Protein AF-A0A0D0CRD1-F1 (afdb_monomer_lite)

Secondary structure (DSSP, 8-state):
----------PPP-PPPPTTSTTSTTSTTSPPP---HHHHHHHHHHHHHHHHH-------S--------HHHHHHHHHHHHHHHHTT-HHHHHHHHTHHHHHHHHSHHHHTT-S----GGGS-HHHHHHHHHHHHHHHHHHHHHHHHHHHHHHTTTTTTTTHHHHHTTHHHHHHHHHHHHHHHHHHHHHHHHHHHHHHHHHHHHHHHHHHHHHHHHHHHHHHHHHHHHHHHHHHHHHTT--

Sequence (241 aa):
MSVSGVLSGLPSPHSPAFPHIQAMEKTARDPPPVIDPITSLELRLRLLESLVVGLDPDEKGKQELKNETLTKSAENIKRIVNQYVEGNDTLRRFINHYELYERFLTPAFALGLLEEPAYETMSSADLVTYLRDMEPEIRSADSGMQEIEALLRKGAAEAGKLPIYVDLEPRLKALLELQQENKARADALEARVANIMENHATYIDALSELFVAWDDAIMDAENRVAKMERMKEERKRLGLE

Organism: NCBI:txid944289

InterPro domains:
  IPR009991 Dynactin subunit 3 [PF07426] (38-215)
  IPR009991 Dynactin subunit 3 [PTHR28360] (38-224)

Foldseek 3Di:
DDDDDDDDDDDDDDDDDDPPPVVPVPPPPDDPPPDDVVNVVVVVVVVVVCVLQPDDPDDPDDDDPPPCPVVVVVVVVVVVLVVVCVVPVVSVVCVVCVVVCVVVPDVCNVVVVDDDPPPVPDDPVRVVVVCVVCVVVVVVVVVVVVVVVVCVVCVVVPVRCVVVVVVCVVVVVVVVVVVVVVVVVVVVVVVVVVVVVVVVVVVVVVVVVVVVVVVVVVVVVVVVVVVVVVVVVVCVVVVVD

Radius of gyration: 51.53 Å; chains: 1; bounding box: 91×76×155 Å

Structure (mmCIF, N/CA/C/O backbone):
data_AF-A0A0D0CRD1-F1
#
_entry.id   AF-A0A0D0CRD1-F1
#
loop_
_atom_site.group_PDB
_atom_site.id
_atom_site.type_symbol
_atom_site.label_atom_id
_atom_site.label_alt_id
_atom_site.label_comp_id
_atom_site.label_asym_id
_atom_site.label_entity_id
_atom_site.label_seq_id
_atom_site.pdbx_PDB_ins_code
_atom_site.Cartn_x
_atom_site.Cartn_y
_atom_site.Cartn_z
_atom_site.occupancy
_atom_site.B_iso_or_equiv
_atom_site.auth_seq_id
_atom_site.auth_comp_id
_atom_site.auth_asym_id
_atom_site.auth_atom_id
_atom_site.pdbx_PDB_model_num
ATOM 1 N N . MET A 1 1 ? -0.517 -46.261 -19.868 1.00 41.38 1 MET A N 1
ATOM 2 C CA . MET A 1 1 ? -1.556 -45.252 -20.147 1.00 41.38 1 MET A CA 1
ATOM 3 C C . MET A 1 1 ? -0.888 -43.894 -20.109 1.00 41.38 1 MET A C 1
ATOM 5 O O . MET A 1 1 ? -0.362 -43.518 -19.072 1.00 41.38 1 MET A O 1
ATOM 9 N N . SER A 1 2 ? -0.799 -43.259 -21.274 1.00 39.75 2 SER A N 1
ATOM 10 C CA . SER A 1 2 ? -0.245 -41.924 -21.483 1.00 39.75 2 SER A CA 1
ATOM 11 C C . SER A 1 2 ? -1.087 -40.866 -20.785 1.00 39.75 2 SER A C 1
ATOM 13 O O . SER A 1 2 ? -2.308 -40.908 -20.910 1.00 39.75 2 SER A O 1
ATOM 15 N N . VAL A 1 3 ? -0.448 -39.874 -20.167 1.00 37.25 3 VAL A N 1
ATOM 16 C CA . VAL A 1 3 ? -1.072 -38.561 -19.979 1.00 37.25 3 VAL A CA 1
ATOM 17 C C . VAL A 1 3 ? -0.003 -37.501 -20.228 1.00 37.25 3 VAL A C 1
ATOM 19 O O . VAL A 1 3 ? 0.897 -37.292 -19.419 1.00 37.25 3 VAL A O 1
ATOM 22 N N . SER A 1 4 ? -0.067 -36.929 -21.428 1.00 38.41 4 SER A N 1
ATOM 23 C CA . SER A 1 4 ? 0.746 -35.808 -21.889 1.00 38.41 4 SER A CA 1
ATOM 24 C C . SER A 1 4 ? 0.329 -34.504 -21.211 1.00 38.41 4 SER A C 1
ATOM 26 O O . SER A 1 4 ? -0.789 -34.369 -20.719 1.00 38.41 4 SER A O 1
ATOM 28 N N . GLY A 1 5 ? 1.272 -33.564 -21.225 1.00 37.34 5 GLY A N 1
ATOM 29 C CA . GLY A 1 5 ? 1.235 -32.257 -20.588 1.00 37.34 5 GLY A CA 1
ATOM 30 C C . GLY A 1 5 ? 0.003 -31.396 -20.859 1.00 37.34 5 GLY A C 1
ATOM 31 O O . GLY A 1 5 ? -0.555 -31.369 -21.953 1.00 37.34 5 GLY A O 1
ATOM 32 N N . VAL A 1 6 ? -0.343 -30.618 -19.836 1.00 39.88 6 VAL A N 1
ATOM 33 C CA . VAL A 1 6 ? -1.244 -29.468 -19.906 1.00 39.88 6 VAL A CA 1
ATOM 34 C C . VAL A 1 6 ? -0.568 -28.337 -19.135 1.00 39.88 6 VAL A C 1
ATOM 36 O O . VAL A 1 6 ? -0.565 -28.343 -17.910 1.00 39.88 6 VAL A O 1
ATOM 39 N N . LEU A 1 7 ? 0.049 -27.396 -19.849 1.00 40.06 7 LEU A N 1
ATOM 40 C CA . LEU A 1 7 ? 0.492 -26.108 -19.307 1.00 40.06 7 LEU A CA 1
ATOM 41 C C . LEU A 1 7 ? 0.672 -25.133 -20.475 1.00 40.06 7 LEU A C 1
ATOM 43 O O . LEU A 1 7 ? 1.744 -25.002 -21.054 1.00 40.06 7 LEU A O 1
ATOM 47 N N . SER A 1 8 ? -0.414 -24.465 -20.848 1.00 34.34 8 SER A N 1
ATOM 48 C CA . SER A 1 8 ? -0.371 -23.286 -21.713 1.00 34.34 8 SER A CA 1
ATOM 49 C C . SER A 1 8 ? -1.596 -22.432 -21.415 1.00 34.34 8 SER A C 1
ATOM 51 O O . SER A 1 8 ? -2.708 -22.771 -21.815 1.00 34.34 8 SER A O 1
ATOM 53 N N . GLY A 1 9 ? -1.404 -21.353 -20.663 1.00 36.38 9 GLY A N 1
ATOM 54 C CA . GLY A 1 9 ? -2.501 -20.480 -20.270 1.00 36.38 9 GLY A CA 1
ATOM 55 C C . GLY A 1 9 ? -2.025 -19.219 -19.571 1.00 36.38 9 GLY A C 1
ATOM 56 O O . GLY A 1 9 ? -2.284 -19.061 -18.387 1.00 36.38 9 GLY A O 1
ATOM 57 N N . LEU A 1 10 ? -1.358 -18.324 -20.305 1.00 36.88 10 LEU A N 1
ATOM 58 C CA . LEU A 1 10 ? -1.362 -16.892 -20.001 1.00 36.88 10 LEU A CA 1
ATOM 59 C C . LEU A 1 10 ? -1.497 -16.095 -21.318 1.00 36.88 10 LEU A C 1
ATOM 61 O O . LEU A 1 10 ? -0.840 -16.447 -22.299 1.00 36.88 10 LEU A O 1
ATOM 65 N N . PRO A 1 11 ? -2.374 -15.074 -21.365 1.00 38.88 11 PRO A N 1
ATOM 66 C CA . PRO A 1 11 ? -2.750 -14.364 -22.584 1.00 38.88 11 PRO A CA 1
ATOM 67 C C . PRO A 1 11 ? -1.759 -13.244 -22.934 1.00 38.88 11 PRO A C 1
ATOM 69 O O . PRO A 1 11 ? -1.368 -12.452 -22.078 1.00 38.88 11 PRO A O 1
ATOM 72 N N . SER A 1 12 ? -1.384 -13.157 -24.210 1.00 45.53 12 SER A N 1
ATOM 73 C CA . SER A 1 12 ? -0.605 -12.045 -24.767 1.00 45.53 12 SER A CA 1
ATOM 74 C C . SER A 1 12 ? -1.507 -10.855 -25.143 1.00 45.53 12 SER A C 1
ATOM 76 O O . SER A 1 12 ? -2.667 -11.059 -25.508 1.00 45.53 12 SER A O 1
ATOM 78 N N . PRO A 1 13 ? -0.997 -9.611 -25.068 1.00 40.81 13 PRO A N 1
ATOM 79 C CA . PRO A 1 13 ? -1.778 -8.397 -25.288 1.00 40.81 13 PRO A CA 1
ATOM 80 C C . PRO A 1 13 ? -2.152 -8.214 -26.765 1.00 40.81 13 PRO A C 1
ATOM 82 O O . PRO A 1 13 ? -1.306 -8.266 -27.656 1.00 40.81 13 PRO A O 1
ATOM 85 N N . HIS A 1 14 ? 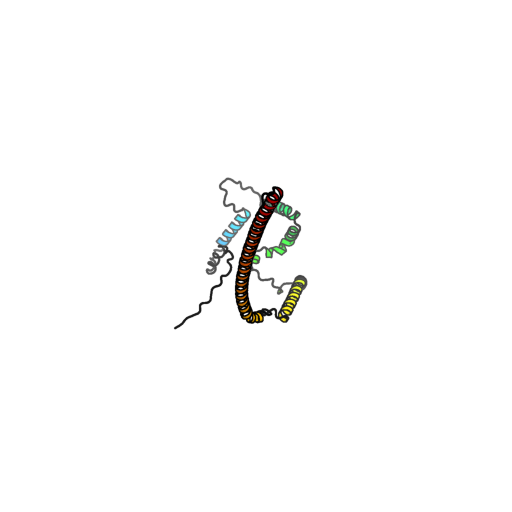-3.439 -7.973 -27.013 1.00 37.94 14 HIS A N 1
ATOM 86 C CA . HIS A 1 14 ? -3.971 -7.599 -28.318 1.00 37.94 14 HIS A CA 1
ATOM 87 C C . HIS A 1 14 ? -3.478 -6.206 -28.737 1.00 37.94 14 HIS A C 1
ATOM 89 O O . HIS A 1 14 ? -3.947 -5.197 -28.215 1.00 37.94 14 HIS A O 1
ATOM 95 N N . SER A 1 15 ? -2.600 -6.161 -29.740 1.00 39.06 15 SER A N 1
ATOM 96 C CA . SER A 1 15 ? -2.476 -5.014 -30.646 1.00 39.06 15 SER A CA 1
ATOM 97 C C . SER A 1 15 ? -3.414 -5.216 -31.846 1.00 39.06 15 SER A C 1
ATOM 99 O O . SER A 1 15 ? -3.538 -6.345 -32.332 1.00 39.06 15 SER A O 1
ATOM 101 N N . PRO A 1 16 ? -4.103 -4.166 -32.327 1.00 40.09 16 PRO A N 1
ATOM 102 C CA . PRO A 1 16 ? -5.102 -4.284 -33.383 1.00 40.09 16 PRO A CA 1
ATOM 103 C C . PRO A 1 16 ? -4.437 -4.628 -34.722 1.00 40.09 16 PRO A C 1
ATOM 105 O O . PRO A 1 16 ? -3.611 -3.879 -35.240 1.00 40.09 16 PRO A O 1
ATOM 108 N N . ALA A 1 17 ? -4.806 -5.778 -35.284 1.00 35.22 17 ALA A N 1
ATOM 109 C CA . ALA A 1 17 ? -4.381 -6.197 -36.610 1.00 35.22 17 ALA A CA 1
ATOM 110 C C . ALA A 1 17 ? -5.039 -5.308 -37.677 1.00 35.22 17 ALA A C 1
ATOM 112 O O . ALA A 1 17 ? -6.261 -5.291 -37.826 1.00 35.22 17 ALA A O 1
ATOM 113 N N . PHE A 1 18 ? -4.218 -4.585 -38.437 1.00 37.88 18 PHE A N 1
ATOM 114 C CA . PHE A 1 18 ? -4.636 -3.928 -39.669 1.00 37.88 18 PHE A CA 1
ATOM 115 C C . PHE A 1 18 ? -4.999 -5.004 -40.714 1.00 37.88 18 PHE A C 1
ATOM 117 O O . PHE A 1 18 ? -4.152 -5.837 -41.043 1.00 37.88 18 PHE A O 1
ATOM 124 N N . PRO A 1 19 ? -6.220 -5.013 -41.279 1.00 43.97 19 PRO A N 1
ATOM 125 C CA . PRO A 1 19 ? -6.711 -6.104 -42.129 1.00 43.97 19 PRO A CA 1
ATOM 126 C C . PRO A 1 19 ? -6.124 -6.133 -43.556 1.00 43.97 19 PRO A C 1
ATOM 128 O O . PRO A 1 19 ? -6.654 -6.829 -44.416 1.00 43.97 19 PRO A O 1
ATOM 131 N N . HIS A 1 20 ? -5.044 -5.396 -43.845 1.00 42.06 20 HIS A N 1
ATOM 132 C CA . HIS A 1 20 ? -4.573 -5.193 -45.222 1.00 42.06 20 HIS A CA 1
ATOM 133 C C . HIS A 1 20 ? -3.322 -5.995 -45.627 1.00 42.06 20 HIS A C 1
ATOM 135 O O . HIS A 1 20 ? -3.025 -6.086 -46.812 1.00 42.06 20 HIS A O 1
ATOM 141 N N . ILE A 1 21 ? -2.613 -6.637 -44.689 1.00 41.09 21 ILE A N 1
ATOM 142 C CA . ILE A 1 21 ? -1.334 -7.317 -44.999 1.00 41.09 21 ILE A CA 1
ATOM 143 C C . ILE A 1 21 ? -1.520 -8.803 -45.377 1.00 41.09 21 ILE A C 1
ATOM 145 O O . ILE A 1 21 ? -0.732 -9.350 -46.144 1.00 41.09 21 ILE A O 1
ATOM 149 N N . GLN A 1 22 ? -2.615 -9.454 -44.969 1.00 39.28 22 GLN A N 1
ATOM 150 C CA . GLN A 1 22 ? -2.865 -10.874 -45.292 1.00 39.28 22 GLN A CA 1
ATOM 151 C C . GLN A 1 22 ? -3.252 -11.146 -46.761 1.00 39.28 22 GLN A C 1
ATOM 153 O O . GLN A 1 22 ? -3.323 -12.305 -47.170 1.00 39.28 22 GLN A O 1
ATOM 158 N N . ALA A 1 23 ? -3.482 -10.111 -47.576 1.00 39.91 23 ALA A N 1
ATOM 159 C CA . ALA A 1 23 ? -3.820 -10.271 -48.993 1.00 39.91 23 ALA A CA 1
ATOM 160 C C . ALA A 1 23 ? -2.593 -10.368 -49.923 1.00 39.91 23 ALA A C 1
ATOM 162 O O . ALA A 1 23 ? -2.748 -10.795 -51.064 1.00 39.91 23 ALA A O 1
ATOM 163 N N . MET A 1 24 ? -1.383 -10.023 -49.460 1.00 39.06 24 MET A N 1
ATOM 164 C CA . MET A 1 24 ? -0.179 -10.011 -50.313 1.00 39.06 24 MET A CA 1
ATOM 165 C C . MET A 1 24 ? 0.698 -11.267 -50.190 1.00 39.06 24 MET A C 1
ATOM 167 O O . MET A 1 24 ? 1.569 -11.493 -51.022 1.00 39.06 24 MET A O 1
ATOM 171 N N . GLU A 1 25 ? 0.442 -12.142 -49.215 1.00 37.50 25 GLU A N 1
ATOM 172 C CA . GLU A 1 25 ? 1.248 -13.359 -49.004 1.00 37.50 25 GLU A CA 1
ATOM 173 C C . GLU A 1 25 ? 0.829 -14.536 -49.912 1.00 37.50 25 GLU A C 1
ATOM 175 O O . GLU A 1 25 ? 1.521 -15.547 -50.015 1.00 37.50 25 GLU A O 1
ATOM 180 N N . LYS A 1 26 ? -0.291 -14.404 -50.638 1.00 40.34 26 LYS A N 1
ATOM 181 C CA . LYS A 1 26 ? -0.832 -15.457 -51.518 1.00 40.34 26 LYS A CA 1
ATOM 182 C C . LYS A 1 26 ? -0.394 -15.386 -52.985 1.00 40.34 26 LYS A C 1
ATOM 184 O O . LYS A 1 26 ? -0.793 -16.255 -53.751 1.00 40.34 26 LYS A O 1
ATOM 189 N N . THR A 1 27 ? 0.433 -14.420 -53.384 1.00 41.81 27 THR A N 1
ATOM 190 C CA . THR A 1 27 ? 0.867 -14.254 -54.789 1.00 41.81 27 THR A CA 1
ATOM 191 C C . THR A 1 27 ? 2.340 -14.592 -55.043 1.00 41.81 27 THR A C 1
ATOM 193 O O . THR A 1 27 ? 2.827 -14.394 -56.148 1.00 41.81 27 THR A O 1
ATOM 196 N N . ALA A 1 28 ? 3.068 -15.133 -54.063 1.00 48.97 28 ALA A N 1
ATOM 197 C CA . ALA A 1 28 ? 4.515 -15.364 -54.167 1.00 48.97 28 ALA A CA 1
ATOM 198 C C . ALA A 1 28 ? 4.930 -16.746 -54.734 1.00 48.97 28 ALA A C 1
ATOM 200 O O . ALA A 1 28 ? 6.054 -17.183 -54.495 1.00 48.97 28 ALA A O 1
ATOM 201 N N . ARG A 1 29 ? 4.049 -17.477 -55.441 1.00 50.03 29 ARG A N 1
ATOM 202 C CA . ARG A 1 29 ? 4.363 -18.833 -55.956 1.00 50.03 29 ARG A CA 1
ATOM 203 C C . ARG A 1 29 ? 4.111 -19.094 -57.438 1.00 50.03 29 ARG A C 1
ATOM 205 O O . ARG A 1 29 ? 4.448 -20.187 -57.885 1.00 50.03 29 ARG A O 1
ATOM 212 N N . ASP A 1 30 ? 3.634 -18.117 -58.197 1.00 48.84 30 ASP A N 1
ATOM 213 C CA . ASP A 1 30 ? 3.532 -18.261 -59.649 1.00 48.84 30 ASP A CA 1
ATOM 214 C C . ASP A 1 30 ? 4.631 -17.433 -60.330 1.00 48.84 30 ASP A C 1
ATOM 216 O O . ASP A 1 30 ? 4.900 -16.307 -59.894 1.00 48.84 30 ASP A O 1
ATOM 220 N N . PRO A 1 31 ? 5.312 -17.965 -61.367 1.00 58.03 31 PRO A N 1
ATOM 221 C CA . PRO A 1 31 ? 6.263 -17.171 -62.134 1.00 58.03 31 PRO A CA 1
ATOM 222 C C . PRO A 1 31 ? 5.533 -15.956 -62.725 1.00 58.03 31 PRO A C 1
ATOM 224 O O . PRO A 1 31 ? 4.373 -16.091 -63.132 1.00 58.03 31 PRO A O 1
ATOM 227 N N . PRO A 1 32 ? 6.172 -14.771 -62.773 1.00 62.88 32 PRO A N 1
ATOM 228 C CA . PRO A 1 32 ? 5.511 -13.572 -63.267 1.00 62.88 32 PRO A CA 1
ATOM 229 C C . PRO A 1 32 ? 4.986 -13.834 -64.686 1.00 62.88 32 PRO A C 1
ATOM 231 O O . PRO A 1 32 ? 5.708 -14.434 -65.490 1.00 62.88 32 PRO A O 1
ATOM 234 N N . PRO A 1 33 ? 3.742 -13.431 -65.004 1.00 67.44 33 PRO A N 1
ATOM 235 C CA . PRO A 1 33 ? 3.184 -13.649 -66.329 1.00 67.44 33 PRO A CA 1
ATOM 236 C C . PRO A 1 33 ? 4.127 -13.039 -67.367 1.00 67.44 33 PRO A C 1
ATOM 238 O O . PRO A 1 33 ? 4.552 -11.890 -67.231 1.00 67.44 33 PRO A O 1
ATOM 241 N N . VAL A 1 34 ? 4.494 -13.825 -68.381 1.00 66.31 34 VAL A N 1
ATOM 242 C CA . VAL A 1 34 ? 5.340 -13.366 -69.486 1.00 66.31 34 VAL A CA 1
ATOM 243 C C . VAL A 1 34 ? 4.495 -12.409 -70.320 1.00 66.31 34 VAL A C 1
ATOM 245 O O . VAL A 1 34 ? 3.723 -12.821 -71.178 1.00 66.31 34 VAL A O 1
ATOM 248 N N . ILE A 1 35 ? 4.569 -11.126 -69.983 1.00 64.94 35 ILE A N 1
ATOM 249 C CA . ILE A 1 35 ? 3.911 -10.055 -70.726 1.00 64.94 35 ILE A CA 1
ATOM 250 C C . ILE A 1 35 ? 4.694 -9.879 -72.027 1.00 64.94 35 ILE A C 1
ATOM 252 O O . ILE A 1 35 ? 5.906 -9.654 -71.991 1.00 64.94 35 ILE A O 1
ATOM 256 N N . ASP A 1 36 ? 4.011 -9.963 -73.169 1.00 76.12 36 ASP A N 1
ATOM 257 C CA . ASP A 1 36 ? 4.636 -9.719 -74.467 1.00 76.12 36 ASP A CA 1
ATOM 258 C C . ASP A 1 36 ? 5.303 -8.335 -74.460 1.00 76.12 36 ASP A C 1
ATOM 260 O O . ASP A 1 36 ? 4.673 -7.353 -74.046 1.00 76.12 36 ASP A O 1
ATOM 264 N N . PRO A 1 37 ? 6.558 -8.202 -74.925 1.00 77.44 37 PRO A N 1
ATOM 265 C CA . PRO A 1 37 ? 7.334 -6.972 -74.772 1.00 77.44 37 PRO A CA 1
ATOM 266 C C . PRO A 1 37 ? 6.624 -5.754 -75.377 1.00 77.44 37 PRO A C 1
ATOM 268 O O . PRO A 1 37 ? 6.696 -4.661 -74.819 1.00 77.44 37 PRO A O 1
ATOM 271 N N . ILE A 1 38 ? 5.860 -5.961 -76.453 1.00 77.12 38 ILE A N 1
ATOM 272 C CA . ILE A 1 38 ? 5.048 -4.936 -77.119 1.00 77.12 38 ILE A CA 1
ATOM 273 C C . ILE A 1 38 ? 3.926 -4.446 -76.194 1.00 77.12 38 ILE A C 1
ATOM 275 O O . ILE A 1 38 ? 3.778 -3.246 -75.992 1.00 77.12 38 ILE A O 1
ATOM 279 N N . THR A 1 39 ? 3.204 -5.362 -75.545 1.00 79.94 39 THR A N 1
ATOM 280 C CA . THR A 1 39 ? 2.137 -5.015 -74.591 1.00 79.94 39 THR A CA 1
ATOM 281 C C . THR A 1 39 ? 2.687 -4.352 -73.326 1.00 79.94 39 THR A C 1
ATOM 283 O O . THR A 1 39 ? 2.080 -3.424 -72.796 1.00 79.94 39 THR A O 1
ATOM 286 N N . SER A 1 40 ? 3.885 -4.742 -72.875 1.00 78.00 40 SER A N 1
ATOM 287 C CA . SER A 1 40 ? 4.558 -4.083 -71.749 1.00 78.00 40 SER A CA 1
ATOM 288 C C . SER A 1 40 ? 4.933 -2.631 -72.075 1.00 78.00 40 SER A C 1
ATOM 290 O O . SER A 1 40 ? 4.821 -1.751 -71.220 1.00 78.00 40 SER A O 1
ATOM 292 N N . LEU A 1 41 ? 5.343 -2.368 -73.322 1.00 81.25 41 LEU A N 1
ATOM 293 C CA . LEU A 1 41 ? 5.675 -1.032 -73.802 1.00 81.25 41 LEU A CA 1
ATOM 294 C C . LEU A 1 41 ? 4.424 -0.187 -74.011 1.00 81.25 41 LEU A C 1
ATOM 296 O O . LEU A 1 41 ? 4.432 0.971 -73.616 1.00 81.25 41 LEU A O 1
ATOM 300 N N . GLU A 1 42 ? 3.341 -0.752 -74.542 1.00 85.75 42 GLU A N 1
ATOM 301 C CA . GLU A 1 42 ? 2.057 -0.052 -74.645 1.00 85.75 42 GLU A CA 1
ATOM 302 C C . GLU A 1 42 ? 1.498 0.322 -73.273 1.00 85.75 42 GLU A C 1
ATOM 304 O O . GLU A 1 42 ? 1.058 1.451 -73.082 1.00 85.75 42 GLU A O 1
ATOM 309 N N . LEU A 1 43 ? 1.567 -0.575 -72.285 1.00 81.25 43 LEU A N 1
ATOM 310 C CA . LEU A 1 43 ? 1.138 -0.275 -70.917 1.00 81.25 43 LEU A CA 1
ATOM 311 C C . LEU A 1 43 ? 1.998 0.819 -70.279 1.00 81.25 43 LEU A C 1
ATOM 313 O O . LEU A 1 43 ? 1.462 1.705 -69.619 1.00 81.25 43 LEU A O 1
ATOM 317 N N . ARG A 1 44 ? 3.316 0.801 -70.503 1.00 81.56 44 ARG A N 1
ATOM 318 C CA . ARG A 1 44 ? 4.218 1.863 -70.030 1.00 81.56 44 ARG A CA 1
ATOM 319 C C . ARG A 1 44 ? 3.987 3.184 -70.752 1.00 81.56 44 ARG A C 1
ATOM 321 O O . ARG A 1 44 ? 4.009 4.219 -70.102 1.00 81.56 44 ARG A O 1
ATOM 328 N N . LEU A 1 45 ? 3.745 3.165 -72.061 1.00 81.62 45 LEU A N 1
ATOM 329 C CA . LEU A 1 45 ? 3.416 4.362 -72.834 1.00 81.62 45 LEU A CA 1
ATOM 330 C C . LEU A 1 45 ? 2.081 4.947 -72.393 1.00 81.62 45 LEU A C 1
ATOM 332 O O . LEU A 1 45 ? 1.996 6.149 -72.192 1.00 81.62 45 LEU A O 1
ATOM 336 N N . ARG A 1 46 ? 1.076 4.104 -72.151 1.00 79.94 46 ARG A N 1
ATOM 337 C CA . ARG A 1 46 ? -0.222 4.521 -71.620 1.00 79.94 46 ARG A CA 1
ATOM 338 C C . ARG A 1 46 ? -0.111 5.037 -70.187 1.00 79.94 46 ARG A C 1
ATOM 340 O O . ARG A 1 46 ? -0.794 5.991 -69.845 1.00 79.94 46 ARG A O 1
ATOM 347 N N . LEU A 1 47 ? 0.772 4.459 -69.367 1.00 80.94 47 LEU A N 1
ATOM 348 C CA . LEU A 1 47 ? 1.092 4.977 -68.036 1.00 80.94 47 LEU A CA 1
ATOM 349 C C . LEU A 1 47 ? 1.765 6.352 -68.137 1.00 80.94 47 LEU A C 1
ATOM 351 O O . LEU A 1 47 ? 1.362 7.273 -67.441 1.00 80.94 47 LEU A O 1
ATOM 355 N N . LEU A 1 48 ? 2.751 6.513 -69.021 1.00 80.06 48 LEU A N 1
ATOM 356 C CA . LEU A 1 48 ? 3.429 7.791 -69.245 1.00 80.06 48 LEU A CA 1
ATOM 357 C C . LEU A 1 48 ? 2.470 8.848 -69.795 1.00 80.06 48 LEU A C 1
ATOM 359 O O . LEU A 1 48 ? 2.469 9.968 -69.304 1.00 80.06 48 LEU A O 1
ATOM 363 N N . GLU A 1 49 ? 1.610 8.490 -70.746 1.00 78.88 49 GLU A N 1
ATOM 364 C CA . GLU A 1 49 ? 0.542 9.356 -71.245 1.00 78.88 49 GLU A CA 1
ATOM 365 C C . GLU A 1 49 ? -0.401 9.746 -70.105 1.00 78.88 49 GLU A C 1
ATOM 367 O O . GLU A 1 49 ? -0.672 10.925 -69.914 1.00 78.88 49 GLU A O 1
ATOM 372 N N . SER A 1 50 ? -0.809 8.787 -69.273 1.00 73.94 50 SER A N 1
ATOM 373 C CA . SER A 1 50 ? -1.667 9.036 -68.113 1.00 73.94 50 SER A CA 1
ATOM 374 C C . SER A 1 50 ? -1.003 9.902 -67.035 1.00 73.94 50 SER A C 1
ATOM 376 O O . SER A 1 50 ? -1.676 10.664 -66.351 1.00 73.94 50 SER A O 1
ATOM 378 N N . LEU A 1 51 ? 0.322 9.828 -66.901 1.00 70.69 51 LEU A N 1
ATOM 379 C CA . LEU A 1 51 ? 1.094 10.596 -65.927 1.00 70.69 51 LEU A CA 1
ATOM 380 C C . LEU A 1 51 ? 1.389 12.017 -66.431 1.00 70.69 51 LEU A C 1
ATOM 382 O O . LEU A 1 51 ? 1.509 12.940 -65.632 1.00 70.69 51 LEU A O 1
ATOM 386 N N . VAL A 1 52 ? 1.473 12.198 -67.752 1.00 68.06 52 VAL A N 1
ATOM 387 C CA . VAL A 1 52 ? 1.652 13.503 -68.407 1.00 68.06 52 VAL A CA 1
ATOM 388 C C . VAL A 1 52 ? 0.321 14.243 -68.583 1.00 68.06 52 VAL A C 1
ATOM 390 O O . VAL A 1 52 ? 0.292 15.464 -68.451 1.00 68.06 52 VAL A O 1
ATOM 393 N N . VAL A 1 53 ? -0.770 13.529 -68.878 1.00 70.62 53 VAL A N 1
ATOM 394 C CA . VAL A 1 53 ? -2.112 14.095 -69.120 1.00 70.62 53 VAL A CA 1
ATOM 395 C C . VAL A 1 53 ? -2.953 14.158 -67.838 1.00 70.62 53 VAL A C 1
ATOM 397 O O . VAL A 1 53 ? -3.844 14.995 -67.744 1.00 70.62 53 VAL A O 1
ATOM 400 N N . GLY A 1 54 ? -2.634 13.341 -66.830 1.00 57.69 54 GLY A N 1
ATOM 401 C CA . GLY A 1 54 ? -3.419 13.195 -65.605 1.00 57.69 54 GLY A CA 1
ATOM 402 C C . GLY A 1 54 ? -4.513 12.130 -65.748 1.00 57.69 54 GLY A C 1
ATOM 403 O O . GLY A 1 54 ? -5.179 12.022 -66.777 1.00 57.69 54 GLY A O 1
ATOM 404 N N . LEU A 1 55 ? -4.691 11.310 -64.710 1.00 55.47 55 LEU A N 1
ATOM 405 C CA . LEU A 1 55 ? -5.806 10.369 -64.580 1.00 55.47 55 LEU A CA 1
ATOM 406 C C . LEU A 1 55 ? -6.929 11.048 -63.800 1.00 55.47 55 LEU A C 1
ATOM 408 O O . LEU A 1 55 ? -6.940 10.969 -62.576 1.00 55.47 55 LEU A O 1
ATOM 412 N N . ASP A 1 56 ? -7.884 11.654 -64.499 1.00 52.09 56 ASP A N 1
ATOM 413 C CA . ASP A 1 56 ? -9.165 12.031 -63.898 1.00 52.09 56 ASP A CA 1
ATOM 414 C C . ASP A 1 56 ? -10.220 10.978 -64.276 1.00 52.09 56 ASP A C 1
ATOM 416 O O . ASP A 1 56 ? -10.741 10.992 -65.395 1.00 52.09 56 ASP A O 1
ATOM 420 N N . PRO A 1 57 ? -10.535 10.012 -63.390 1.00 50.72 57 PRO A N 1
ATOM 421 C CA . PRO A 1 57 ? -11.556 9.007 -63.673 1.00 50.72 57 PRO A CA 1
ATOM 422 C C . PRO A 1 57 ? -13.001 9.523 -63.552 1.00 50.72 57 PRO A C 1
ATOM 424 O O . PRO A 1 57 ? -13.911 8.800 -63.948 1.00 50.72 57 PRO A O 1
ATOM 427 N N . ASP A 1 58 ? -13.238 10.751 -63.074 1.00 49.47 58 ASP A N 1
ATOM 428 C CA . ASP A 1 58 ? -14.580 11.219 -62.706 1.00 49.47 58 ASP A CA 1
ATOM 429 C C . ASP A 1 58 ? -14.922 12.635 -63.206 1.00 49.47 58 ASP A C 1
ATOM 431 O O . ASP A 1 58 ? -15.244 13.485 -62.395 1.00 49.47 58 ASP A O 1
ATOM 435 N N . GLU A 1 59 ? -14.965 12.914 -64.518 1.00 48.12 59 GLU A N 1
ATOM 436 C CA . GLU A 1 59 ? -15.792 14.033 -65.028 1.00 48.12 59 GLU A CA 1
ATOM 437 C C . GLU A 1 59 ? -16.429 13.745 -66.403 1.00 48.12 59 GLU A C 1
ATOM 439 O O . GLU A 1 59 ? -15.906 14.047 -67.478 1.00 48.12 59 GLU A O 1
ATOM 444 N N . LYS A 1 60 ? -17.661 13.218 -66.378 1.00 48.03 60 LYS A N 1
ATOM 445 C CA . LYS A 1 60 ? -18.614 13.343 -67.494 1.00 48.03 60 LYS A CA 1
ATOM 446 C C . LYS A 1 60 ? -19.162 14.772 -67.529 1.00 48.03 60 LYS A C 1
ATOM 448 O O . LYS A 1 60 ? -20.267 15.024 -67.057 1.00 48.03 60 LYS A O 1
ATOM 453 N N . GLY A 1 61 ? -18.428 15.699 -68.133 1.00 40.62 61 GLY A N 1
ATOM 454 C CA . GLY A 1 61 ? -18.968 17.027 -68.413 1.00 40.62 61 GLY A CA 1
ATOM 455 C C . GLY A 1 61 ? -17.919 18.036 -68.839 1.00 40.62 61 GLY A C 1
ATOM 456 O O . GLY A 1 61 ? -17.387 18.723 -67.989 1.00 40.62 61 GLY A O 1
ATOM 457 N N . LYS A 1 62 ? -17.676 18.153 -70.155 1.00 48.28 62 LYS A N 1
ATOM 458 C CA . LYS A 1 62 ? -17.030 19.302 -70.826 1.00 48.28 62 LYS A CA 1
ATOM 459 C C . LYS A 1 62 ? -16.063 20.116 -69.941 1.00 48.28 62 LYS A C 1
ATOM 461 O O . LYS A 1 62 ? -16.279 21.309 -69.739 1.00 48.28 62 LYS A O 1
ATOM 466 N N . GLN A 1 63 ? -14.975 19.507 -69.485 1.00 43.84 63 GLN A N 1
ATOM 467 C CA . GLN A 1 63 ? -13.773 20.284 -69.235 1.00 43.84 63 GLN A CA 1
ATOM 468 C C . GLN A 1 63 ? -12.999 20.308 -70.541 1.00 43.84 63 GLN A C 1
ATOM 470 O O . GLN A 1 63 ? -12.502 19.297 -71.034 1.00 43.84 63 GLN A O 1
ATOM 475 N N . GLU A 1 64 ? -13.012 21.485 -71.162 1.00 43.28 64 GLU A N 1
ATOM 476 C CA . GLU A 1 64 ? -12.021 21.856 -72.154 1.00 43.28 64 GLU A CA 1
ATOM 477 C C . GLU A 1 64 ? -10.660 21.397 -71.637 1.00 43.28 64 GLU A C 1
ATOM 479 O O . GLU A 1 64 ? -10.312 21.692 -70.493 1.00 43.28 64 GLU A O 1
ATOM 484 N N . LEU A 1 65 ? -9.916 20.677 -72.478 1.00 52.38 65 LEU A N 1
ATOM 485 C CA . LEU A 1 65 ? -8.477 20.510 -72.342 1.00 52.38 65 LEU A CA 1
ATOM 486 C C . LEU A 1 65 ? -7.885 21.913 -72.216 1.00 52.38 65 LEU A C 1
ATOM 488 O O . LEU A 1 65 ? -7.520 22.553 -73.207 1.00 52.38 65 LEU A O 1
ATOM 492 N N . LYS A 1 66 ? -7.835 22.438 -70.993 1.00 50.91 66 LYS A N 1
ATOM 493 C CA . LYS A 1 66 ? -6.986 23.563 -70.687 1.00 50.91 66 LYS A CA 1
ATOM 494 C C . LYS A 1 66 ? -5.611 23.008 -70.954 1.00 50.91 66 LYS A C 1
ATOM 496 O O . LYS A 1 66 ? -5.101 22.183 -70.207 1.00 50.91 66 LYS A O 1
ATOM 501 N N . ASN A 1 67 ? -5.041 23.456 -72.063 1.00 49.16 67 ASN A N 1
ATOM 502 C CA . ASN A 1 67 ? -3.621 23.409 -72.344 1.00 49.16 67 ASN A CA 1
ATOM 503 C C . ASN A 1 67 ? -2.889 24.231 -71.264 1.00 49.16 67 ASN A C 1
ATOM 505 O O . ASN A 1 67 ? -2.223 25.228 -71.551 1.00 49.16 67 ASN A O 1
ATOM 509 N N . GLU A 1 68 ? -3.036 23.857 -69.995 1.00 54.22 68 GLU A N 1
ATOM 510 C CA . GLU A 1 68 ? -2.041 24.096 -68.978 1.00 54.22 68 GLU A CA 1
ATOM 511 C C . GLU A 1 68 ? -0.901 23.175 -69.360 1.00 54.22 68 GLU A C 1
ATOM 513 O O . GLU A 1 68 ? -0.768 22.040 -68.923 1.00 54.22 68 GLU A O 1
ATOM 518 N N . THR A 1 69 ? -0.126 23.676 -70.318 1.00 64.56 69 THR A N 1
ATOM 519 C CA . THR A 1 69 ? 1.157 23.135 -70.716 1.00 64.56 69 THR A CA 1
ATOM 520 C C . THR A 1 69 ? 1.876 22.713 -69.441 1.00 64.56 69 THR A C 1
ATOM 522 O O . THR A 1 69 ? 1.860 23.471 -68.472 1.00 64.56 69 THR A O 1
ATOM 525 N N . LEU A 1 70 ? 2.494 21.531 -69.421 1.00 64.25 70 LEU A N 1
ATOM 526 C CA . LEU A 1 70 ? 3.259 21.014 -68.278 1.00 64.25 70 LEU A CA 1
ATOM 527 C C . LEU A 1 70 ? 4.142 22.094 -67.628 1.00 64.25 70 LEU A C 1
ATOM 529 O O . LEU A 1 70 ? 4.318 22.116 -66.418 1.00 64.25 70 LEU A O 1
ATOM 533 N N . THR A 1 71 ? 4.631 23.036 -68.435 1.00 72.75 71 THR A N 1
ATOM 534 C CA . THR A 1 71 ? 5.354 24.233 -68.006 1.00 72.75 71 THR A CA 1
ATOM 535 C C . THR A 1 71 ? 4.573 25.117 -67.027 1.00 72.75 71 THR A C 1
ATOM 537 O O . THR A 1 71 ? 5.131 25.486 -66.006 1.00 72.75 71 THR A O 1
ATOM 540 N N . LYS A 1 72 ? 3.286 25.404 -67.257 1.00 74.94 72 LYS A N 1
ATOM 541 C CA . LYS A 1 72 ? 2.427 26.177 -66.342 1.00 74.94 72 LYS A CA 1
ATOM 542 C C . LYS A 1 72 ? 2.127 25.422 -65.047 1.00 74.94 72 LYS A C 1
ATOM 544 O O . LYS A 1 72 ? 2.133 26.028 -63.981 1.00 74.94 72 LYS A O 1
ATOM 549 N N . SER A 1 73 ? 1.904 24.108 -65.124 1.00 73.19 73 SER A N 1
ATOM 550 C CA . SER A 1 73 ? 1.717 23.271 -63.929 1.00 73.19 73 SER A CA 1
ATOM 551 C C . SER A 1 73 ? 3.008 23.191 -63.105 1.00 73.19 73 SER A C 1
ATOM 553 O O . SER A 1 73 ? 2.998 23.444 -61.903 1.00 73.19 73 SER A O 1
ATOM 555 N N . ALA A 1 74 ? 4.152 22.974 -63.758 1.00 77.81 74 ALA A N 1
ATOM 556 C CA . ALA A 1 74 ? 5.464 22.988 -63.122 1.00 77.81 74 ALA A CA 1
ATOM 557 C C . ALA A 1 74 ? 5.810 24.367 -62.536 1.00 77.81 74 ALA A C 1
ATOM 559 O O . ALA A 1 74 ? 6.366 24.440 -61.444 1.00 77.81 74 ALA A O 1
ATOM 560 N N . GLU A 1 75 ? 5.451 25.464 -63.208 1.00 81.88 75 GLU A N 1
ATOM 561 C CA . GLU A 1 75 ? 5.600 26.826 -62.685 1.00 81.88 75 GLU A CA 1
ATOM 562 C C . GLU A 1 75 ? 4.708 27.073 -61.462 1.00 81.88 75 GLU A C 1
ATOM 564 O O . GLU A 1 75 ? 5.171 27.664 -60.485 1.00 81.88 75 GLU A O 1
ATOM 569 N N . ASN A 1 76 ? 3.469 26.573 -61.466 1.00 82.06 76 ASN A N 1
ATOM 570 C CA . ASN A 1 76 ? 2.574 26.642 -60.312 1.00 82.06 76 ASN A CA 1
ATOM 571 C C . ASN A 1 76 ? 3.106 25.819 -59.135 1.00 82.06 76 ASN A C 1
ATOM 573 O O . ASN A 1 76 ? 3.191 26.342 -58.025 1.00 82.06 76 ASN A O 1
ATOM 577 N N . ILE A 1 77 ? 3.541 24.578 -59.365 1.00 82.25 77 ILE A N 1
ATOM 578 C CA . ILE A 1 77 ? 4.146 23.729 -58.330 1.00 82.25 77 ILE A CA 1
ATOM 579 C C . ILE A 1 77 ? 5.417 24.385 -57.795 1.00 82.25 77 ILE A C 1
ATOM 581 O O . ILE A 1 77 ? 5.580 24.501 -56.586 1.00 82.25 77 ILE A O 1
ATOM 585 N N . LYS A 1 78 ? 6.285 24.905 -58.668 1.00 83.06 78 LYS A N 1
ATOM 586 C CA . LYS A 1 78 ? 7.486 25.646 -58.268 1.00 83.06 78 LYS A CA 1
ATOM 587 C C . LYS A 1 78 ? 7.135 26.861 -57.413 1.00 83.06 78 LYS A C 1
ATOM 589 O O . LYS A 1 78 ? 7.806 27.107 -56.418 1.00 83.06 78 LYS A O 1
ATOM 594 N N . ARG A 1 79 ? 6.092 27.618 -57.768 1.00 84.06 79 ARG A N 1
ATOM 595 C CA . ARG A 1 79 ? 5.644 28.784 -56.996 1.00 84.06 79 ARG A CA 1
ATOM 596 C C . ARG A 1 79 ? 5.131 28.382 -55.615 1.00 84.06 79 ARG A C 1
ATOM 598 O O . ARG A 1 79 ? 5.503 29.019 -54.636 1.00 84.06 79 ARG A O 1
ATOM 605 N N . ILE A 1 80 ? 4.329 27.324 -55.542 1.00 84.44 80 ILE A N 1
ATOM 606 C CA . ILE A 1 80 ? 3.785 26.785 -54.292 1.00 84.44 80 ILE A CA 1
ATOM 607 C C . ILE A 1 80 ? 4.920 26.258 -53.406 1.00 84.44 80 ILE A C 1
ATOM 609 O O . ILE A 1 80 ? 5.021 26.626 -52.240 1.00 84.44 80 ILE A O 1
ATOM 613 N N . VAL A 1 81 ? 5.823 25.452 -53.966 1.00 83.12 81 VAL A N 1
ATOM 614 C CA . VAL A 1 81 ? 6.983 24.915 -53.247 1.00 83.12 81 VAL A CA 1
ATOM 615 C C . VAL A 1 81 ? 7.876 26.051 -52.760 1.00 83.12 81 VAL A C 1
ATOM 617 O O . VAL A 1 81 ? 8.190 26.088 -51.579 1.00 83.12 81 VAL A O 1
ATOM 620 N N . ASN A 1 82 ? 8.209 27.032 -53.602 1.00 83.44 82 ASN A N 1
ATOM 621 C CA . ASN A 1 82 ? 9.003 28.189 -53.180 1.00 83.44 82 ASN A CA 1
ATOM 622 C C . ASN A 1 82 ? 8.324 28.979 -52.051 1.00 83.44 82 ASN A C 1
ATOM 624 O O . ASN A 1 82 ? 8.997 29.351 -51.095 1.00 83.44 82 ASN A O 1
ATOM 628 N N . GLN A 1 83 ? 7.001 29.159 -52.103 1.00 87.12 83 GLN A N 1
ATOM 629 C CA . GLN A 1 83 ? 6.238 29.822 -51.043 1.00 87.12 83 GLN A CA 1
ATOM 630 C C . GLN A 1 83 ? 6.340 29.085 -49.696 1.00 87.12 83 GLN A C 1
ATOM 632 O O . GLN A 1 83 ? 6.462 29.724 -48.654 1.00 87.12 83 GLN A O 1
ATOM 637 N N . TYR A 1 84 ? 6.315 27.750 -49.697 1.00 80.94 84 TYR A N 1
ATOM 638 C CA . TYR A 1 84 ? 6.473 26.959 -48.470 1.00 80.94 84 TYR A CA 1
ATOM 639 C C . TYR A 1 84 ? 7.932 26.840 -48.010 1.00 80.94 84 TYR A C 1
ATOM 641 O O . TYR A 1 84 ? 8.205 26.749 -46.814 1.00 80.94 84 TYR A O 1
ATOM 649 N N . VAL A 1 85 ? 8.875 26.864 -48.948 1.00 81.56 85 VAL A N 1
ATOM 650 C CA . VAL A 1 85 ? 10.314 26.734 -48.690 1.00 81.56 85 VAL A CA 1
ATOM 651 C C . VAL A 1 85 ? 10.907 28.023 -48.126 1.00 81.56 85 VAL A C 1
ATOM 653 O O . VAL A 1 85 ? 11.816 27.957 -47.304 1.00 81.56 85 VAL A O 1
ATOM 656 N N . GLU A 1 86 ? 10.374 29.191 -48.491 1.00 79.56 86 GLU A N 1
ATOM 657 C CA . GLU A 1 86 ? 10.774 30.479 -47.904 1.00 79.56 86 GLU A CA 1
ATOM 658 C C . GLU A 1 86 ? 10.492 30.565 -46.395 1.00 79.56 86 GLU A C 1
ATOM 660 O O . GLU A 1 86 ? 11.200 31.273 -45.683 1.00 79.56 86 GLU A O 1
ATOM 665 N N . GLY A 1 87 ? 9.508 29.811 -45.891 1.00 79.06 87 GLY A N 1
ATOM 666 C CA . GLY A 1 87 ? 9.184 29.743 -44.464 1.00 79.06 87 GLY A CA 1
ATOM 667 C C . GLY A 1 87 ? 9.957 28.682 -43.674 1.00 79.06 87 GLY A C 1
ATOM 668 O O . GLY A 1 87 ? 9.838 28.648 -42.450 1.00 79.06 87 GLY A O 1
ATOM 669 N N . ASN A 1 88 ? 10.721 27.800 -44.333 1.00 81.31 88 ASN A N 1
ATOM 670 C CA . ASN A 1 88 ? 11.378 26.676 -43.668 1.00 81.31 88 ASN A CA 1
ATOM 671 C C . ASN A 1 88 ? 12.782 26.392 -44.228 1.00 81.31 88 ASN A C 1
ATOM 673 O O . ASN A 1 88 ? 12.958 25.732 -45.257 1.00 81.31 88 ASN A O 1
ATOM 677 N N . ASP A 1 89 ? 13.800 26.811 -43.473 1.00 79.25 89 ASP A N 1
ATOM 678 C CA . ASP A 1 89 ? 15.212 26.608 -43.811 1.00 79.25 89 ASP A CA 1
ATOM 679 C C . ASP A 1 89 ? 15.604 25.128 -43.949 1.00 79.25 89 ASP A C 1
ATOM 681 O O . ASP A 1 89 ? 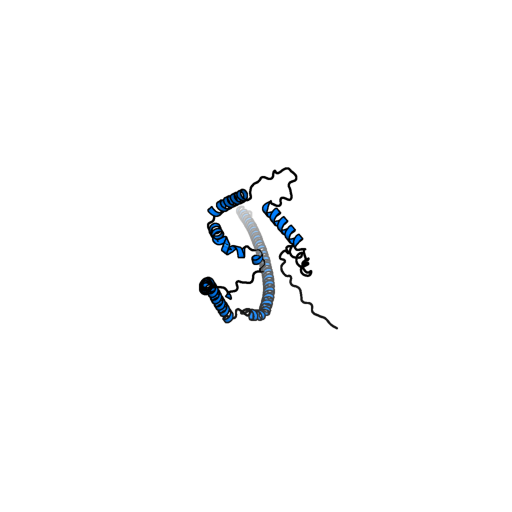16.526 24.804 -44.700 1.00 79.25 89 ASP A O 1
ATOM 685 N N . THR A 1 90 ? 14.912 24.210 -43.264 1.00 80.56 90 THR A N 1
ATOM 686 C CA . THR A 1 90 ? 15.201 22.768 -43.365 1.00 80.56 90 THR A CA 1
ATOM 687 C C . THR A 1 90 ? 14.767 22.198 -44.712 1.00 80.56 90 THR A C 1
ATOM 689 O O . THR A 1 90 ? 15.545 21.491 -45.350 1.00 80.56 90 THR A O 1
ATOM 692 N N . LEU A 1 91 ? 13.587 22.587 -45.206 1.00 81.69 91 LEU A N 1
ATOM 693 C CA . LEU A 1 91 ? 13.115 22.207 -46.540 1.00 81.69 91 LEU A CA 1
ATOM 694 C C . LEU A 1 91 ? 13.981 22.836 -47.629 1.00 81.69 91 LEU A C 1
ATOM 696 O O . LEU A 1 91 ? 14.285 22.188 -48.626 1.00 81.69 91 LEU A O 1
ATOM 700 N N . ARG A 1 92 ? 14.456 24.066 -47.411 1.00 81.31 92 ARG A N 1
ATOM 701 C CA . ARG A 1 92 ? 15.404 24.722 -48.316 1.00 81.31 92 ARG A CA 1
ATOM 702 C C . ARG A 1 92 ? 16.716 23.950 -48.428 1.00 81.31 92 ARG A C 1
ATOM 704 O O . ARG A 1 92 ? 17.198 23.715 -49.532 1.00 81.31 92 ARG A O 1
ATOM 711 N N . ARG A 1 93 ? 17.280 23.519 -47.295 1.00 81.06 93 ARG A N 1
ATOM 712 C CA . ARG A 1 93 ? 18.482 22.671 -47.271 1.00 81.06 93 ARG A CA 1
ATOM 713 C C . ARG A 1 93 ? 18.229 21.319 -47.927 1.00 81.06 93 ARG A C 1
ATOM 715 O O . ARG A 1 93 ? 19.080 20.877 -48.686 1.00 81.06 93 ARG A O 1
ATOM 722 N N . PHE A 1 94 ? 17.076 20.703 -47.683 1.00 81.62 94 PHE A N 1
ATOM 723 C CA . PHE A 1 94 ? 16.705 19.433 -48.299 1.00 81.62 94 PHE A CA 1
ATOM 724 C C . PHE A 1 94 ? 16.595 19.536 -49.825 1.00 81.62 94 PHE A C 1
ATOM 726 O O . PHE A 1 94 ? 17.197 18.733 -50.525 1.00 81.62 94 PHE A O 1
ATOM 733 N N . ILE A 1 95 ? 15.909 20.557 -50.348 1.00 83.38 95 ILE A N 1
ATOM 734 C CA . ILE A 1 95 ? 15.762 20.774 -51.797 1.00 83.38 95 ILE A CA 1
ATOM 735 C C . ILE A 1 95 ? 17.112 21.059 -52.458 1.00 83.38 95 ILE A C 1
ATOM 737 O O . ILE A 1 95 ? 17.392 20.525 -53.527 1.00 83.38 95 ILE A O 1
ATOM 741 N N . ASN A 1 96 ? 17.980 21.842 -51.812 1.00 83.50 96 ASN A N 1
ATOM 742 C CA . ASN A 1 96 ? 19.328 22.106 -52.325 1.00 83.50 96 ASN A CA 1
ATOM 743 C C . ASN A 1 96 ? 20.194 20.838 -52.420 1.00 83.50 96 ASN A C 1
ATOM 745 O O . ASN A 1 96 ? 21.129 20.804 -53.211 1.00 83.50 96 ASN A O 1
ATOM 749 N N . HIS A 1 97 ? 19.886 19.812 -51.624 1.00 83.50 97 HIS A N 1
ATOM 750 C CA . HIS A 1 97 ? 20.583 18.526 -51.610 1.00 83.50 97 HIS A CA 1
ATOM 751 C C . HIS A 1 97 ? 19.674 17.384 -52.084 1.00 83.50 97 HIS A C 1
ATOM 753 O O . HIS A 1 97 ? 19.904 16.229 -51.733 1.00 83.50 97 HIS A O 1
ATOM 759 N N . TYR A 1 98 ? 18.635 17.683 -52.870 1.00 80.44 98 TYR A N 1
ATOM 760 C CA . TYR A 1 98 ? 17.640 16.689 -53.272 1.00 80.44 98 TYR A CA 1
ATOM 761 C C . TYR A 1 98 ? 18.276 15.502 -54.005 1.00 80.44 98 TYR A C 1
ATOM 763 O O . TYR A 1 98 ? 17.926 14.357 -53.739 1.00 80.44 98 TYR A O 1
ATOM 771 N N . GLU A 1 99 ? 19.281 15.765 -54.843 1.00 76.19 99 GLU A N 1
ATOM 772 C CA . GLU A 1 99 ? 20.039 14.738 -55.570 1.00 76.19 99 G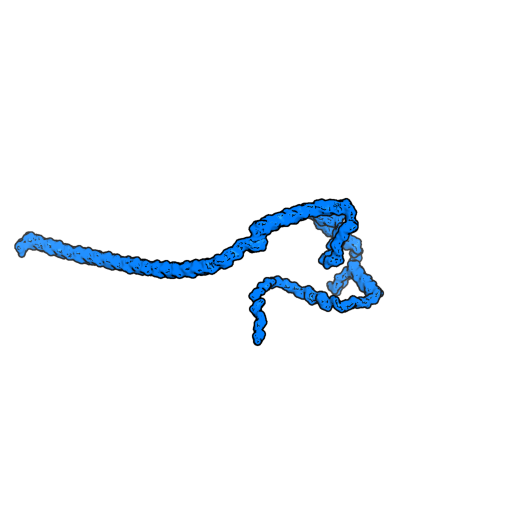LU A CA 1
ATOM 773 C C . GLU A 1 99 ? 20.777 13.762 -54.635 1.00 76.19 99 GLU A C 1
ATOM 775 O O . GLU A 1 99 ? 20.926 12.586 -54.955 1.00 76.19 99 GLU A O 1
ATOM 780 N N . LEU A 1 100 ? 21.189 14.206 -53.440 1.00 79.19 100 LEU A N 1
ATOM 781 C CA . LEU A 1 100 ? 21.788 13.319 -52.435 1.00 79.19 100 LEU A CA 1
ATOM 782 C C . LEU A 1 100 ? 20.735 12.432 -51.763 1.00 79.19 100 LEU A C 1
ATOM 784 O O . LEU A 1 100 ? 21.042 11.311 -51.354 1.00 79.19 100 LEU A O 1
ATOM 788 N N . TYR A 1 101 ? 19.496 12.922 -51.659 1.00 72.81 101 TYR A N 1
ATOM 789 C CA . TYR A 1 101 ? 18.402 12.212 -51.002 1.00 72.81 101 TYR A CA 1
ATOM 790 C C . TYR A 1 101 ? 17.516 11.389 -51.943 1.00 72.81 101 TYR A C 1
ATOM 792 O O . TYR A 1 101 ? 16.704 10.596 -51.468 1.00 72.81 101 TYR A O 1
ATOM 800 N N . GLU A 1 102 ? 17.697 11.507 -53.260 1.00 76.75 102 GLU A N 1
ATOM 801 C CA . GLU A 1 102 ? 16.920 10.798 -54.288 1.00 76.75 102 GLU A CA 1
ATOM 802 C C . GLU A 1 102 ? 16.872 9.280 -54.042 1.00 76.75 102 GLU A C 1
ATOM 804 O O . GLU A 1 102 ? 15.821 8.638 -54.138 1.00 76.75 102 GLU A O 1
ATOM 809 N N . ARG A 1 103 ? 18.003 8.707 -53.619 1.00 69.31 103 ARG A N 1
ATOM 810 C CA . ARG A 1 103 ? 18.121 7.274 -53.314 1.00 69.31 103 ARG A CA 1
ATOM 811 C C . ARG A 1 103 ? 17.261 6.847 -52.125 1.00 69.31 103 ARG A C 1
ATOM 813 O O . ARG A 1 103 ? 16.690 5.762 -52.157 1.00 69.31 103 ARG A O 1
ATOM 820 N N . PHE A 1 104 ? 17.113 7.706 -51.118 1.00 69.88 104 PHE A N 1
ATOM 821 C CA . PHE A 1 104 ? 16.289 7.431 -49.934 1.00 69.88 104 PHE A CA 1
ATOM 822 C C . PHE A 1 104 ? 14.793 7.658 -50.183 1.00 69.88 104 PHE A C 1
ATOM 824 O O . PHE A 1 104 ? 13.956 7.146 -49.445 1.00 69.88 104 PHE A O 1
ATOM 831 N N . LEU A 1 105 ? 14.441 8.405 -51.233 1.00 75.44 105 LEU A N 1
ATOM 832 C CA . LEU A 1 105 ? 13.053 8.633 -51.649 1.00 75.44 105 LEU A CA 1
ATOM 833 C C . LEU A 1 105 ? 12.530 7.548 -52.596 1.00 75.44 105 LEU A C 1
ATOM 835 O O . LEU A 1 105 ? 11.336 7.504 -52.895 1.00 75.44 105 LEU A O 1
ATOM 839 N N . THR A 1 106 ? 13.406 6.663 -53.071 1.00 74.69 106 THR A N 1
ATOM 840 C CA . THR A 1 106 ? 13.006 5.562 -53.943 1.00 74.69 106 THR A CA 1
ATOM 841 C C . THR A 1 106 ? 12.264 4.501 -53.116 1.00 74.69 106 THR A C 1
ATOM 843 O O . THR A 1 106 ? 12.773 4.084 -52.074 1.00 74.69 106 THR A O 1
ATOM 846 N N . PRO A 1 107 ? 11.107 3.982 -53.573 1.00 70.75 107 PRO A N 1
ATOM 847 C CA . PRO A 1 107 ? 10.355 2.943 -52.857 1.00 70.75 107 PRO A CA 1
ATOM 848 C C . PRO A 1 107 ? 11.187 1.699 -52.507 1.00 70.75 107 PRO A C 1
ATOM 850 O O . PRO A 1 107 ? 10.916 1.032 -51.516 1.00 70.75 107 PRO A O 1
ATOM 853 N N . ALA A 1 108 ? 12.234 1.412 -53.286 1.00 65.75 108 ALA A N 1
ATOM 854 C CA 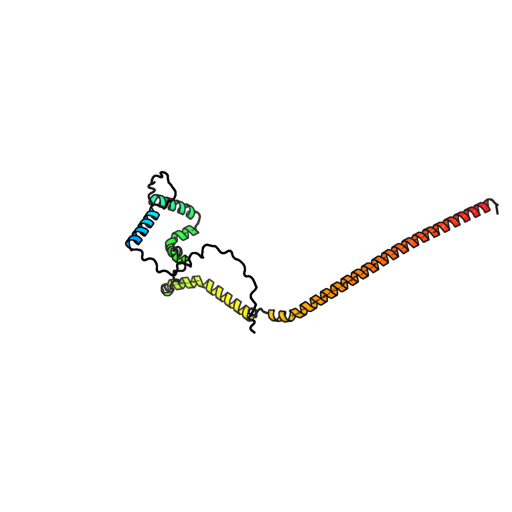. ALA A 1 108 ? 13.184 0.333 -53.030 1.00 65.75 108 ALA A CA 1
ATOM 855 C C . ALA A 1 108 ? 13.969 0.494 -51.711 1.00 65.75 108 ALA A C 1
ATOM 857 O O . ALA A 1 108 ? 14.299 -0.513 -51.089 1.00 65.75 108 ALA A O 1
ATOM 858 N N . PHE A 1 109 ? 14.229 1.729 -51.259 1.00 70.06 109 PHE A N 1
ATOM 859 C CA . PHE A 1 109 ? 14.858 2.002 -49.962 1.00 70.06 109 PHE A CA 1
ATOM 860 C C . PHE A 1 109 ? 13.880 1.742 -48.812 1.00 70.06 109 PHE A C 1
ATOM 862 O O . PHE A 1 109 ? 14.205 1.020 -47.876 1.00 70.06 109 PHE A O 1
ATOM 869 N N . ALA A 1 110 ? 12.648 2.250 -48.921 1.00 65.25 110 ALA A N 1
ATOM 870 C CA . ALA A 1 110 ? 11.606 2.037 -47.913 1.00 65.25 110 ALA A CA 1
ATOM 871 C C . ALA A 1 110 ? 11.217 0.554 -47.753 1.00 65.25 110 ALA A C 1
ATOM 873 O O . ALA A 1 110 ? 10.789 0.136 -46.680 1.00 65.25 110 ALA A O 1
ATOM 874 N N . LEU A 1 111 ? 11.374 -0.237 -48.818 1.00 69.38 111 LEU A N 1
ATOM 875 C CA . LEU A 1 111 ? 11.121 -1.678 -48.825 1.00 69.38 111 LEU A CA 1
ATOM 876 C C . LEU A 1 111 ? 12.353 -2.521 -48.444 1.00 69.38 111 LEU A C 1
ATOM 878 O O . LEU A 1 111 ? 12.247 -3.744 -48.421 1.00 69.38 111 LEU A O 1
ATOM 882 N N . GLY A 1 112 ? 13.506 -1.904 -48.154 1.00 61.19 112 GLY A N 1
ATOM 883 C CA . GLY A 1 112 ? 14.727 -2.615 -47.753 1.00 61.19 112 GLY A CA 1
ATOM 884 C C . GLY A 1 112 ? 15.332 -3.512 -48.842 1.00 61.19 112 GLY A C 1
ATOM 885 O O . GLY A 1 112 ? 16.053 -4.449 -48.521 1.00 61.19 112 GLY A O 1
ATOM 886 N N . LEU A 1 113 ? 15.023 -3.263 -50.123 1.00 61.62 113 LEU A N 1
ATOM 887 C CA . LEU A 1 113 ? 15.576 -4.018 -51.261 1.00 61.62 113 LEU A CA 1
ATOM 888 C C . LEU A 1 113 ? 16.937 -3.491 -51.739 1.00 61.62 113 LEU A C 1
ATOM 890 O O . LEU A 1 113 ? 17.585 -4.137 -52.561 1.00 61.62 113 LEU A O 1
ATOM 894 N N . LEU A 1 114 ? 17.352 -2.313 -51.275 1.00 55.69 114 LEU A N 1
ATOM 895 C CA . LEU A 1 114 ? 18.702 -1.803 -51.489 1.00 55.69 114 LEU A CA 1
ATOM 896 C C . LEU A 1 114 ? 19.620 -2.389 -50.414 1.00 55.69 114 LEU A C 1
ATOM 898 O O . LEU A 1 114 ? 19.382 -2.180 -49.227 1.00 55.69 114 LEU A O 1
ATOM 902 N N . GLU A 1 115 ? 20.650 -3.115 -50.852 1.00 57.19 115 GLU A N 1
ATOM 903 C CA . GLU A 1 115 ? 21.775 -3.521 -50.007 1.00 57.19 115 GLU A CA 1
ATOM 904 C C . GLU A 1 115 ? 22.331 -2.299 -49.266 1.00 57.19 115 GLU A C 1
ATOM 906 O O . GLU A 1 115 ? 22.464 -1.212 -49.843 1.00 57.19 115 GLU A O 1
ATOM 911 N N . GLU A 1 116 ? 22.636 -2.492 -47.979 1.00 57.75 116 GLU A N 1
ATOM 912 C CA . GLU A 1 116 ? 23.394 -1.539 -47.168 1.00 57.75 116 GLU A CA 1
ATOM 913 C C . GLU A 1 116 ? 24.601 -1.024 -47.966 1.00 57.75 116 GLU A C 1
ATOM 915 O O . GLU A 1 116 ? 25.170 -1.776 -48.765 1.00 57.75 116 GLU A O 1
ATOM 920 N N . PRO A 1 117 ? 24.991 0.255 -47.808 1.00 57.16 117 PRO A N 1
ATOM 921 C CA . PRO A 1 117 ? 26.055 0.831 -48.615 1.00 57.16 117 PRO A CA 1
ATOM 922 C C . PRO A 1 117 ? 27.292 -0.064 -48.537 1.00 57.16 117 PRO A C 1
ATOM 924 O O . PRO A 1 117 ? 27.854 -0.259 -47.463 1.00 57.16 117 PRO A O 1
ATOM 927 N N . ALA A 1 118 ? 27.707 -0.614 -49.681 1.00 58.22 118 ALA A N 1
ATOM 928 C CA . ALA A 1 118 ? 28.931 -1.390 -49.781 1.00 58.22 118 ALA A CA 1
ATOM 929 C C . ALA A 1 118 ? 30.105 -0.478 -49.394 1.00 58.22 118 ALA A C 1
ATOM 931 O O . ALA A 1 118 ? 30.599 0.309 -50.210 1.00 58.22 118 ALA A O 1
ATOM 932 N N . TYR A 1 119 ? 30.531 -0.575 -48.130 1.00 57.81 119 TYR A N 1
ATOM 933 C CA . TYR A 1 119 ? 31.633 0.182 -47.527 1.00 57.81 119 TYR A CA 1
ATOM 934 C C . TYR A 1 119 ? 32.940 0.065 -48.330 1.00 57.81 119 TYR A C 1
ATOM 936 O O . TYR A 1 119 ? 33.815 0.919 -48.225 1.00 57.81 119 TYR A O 1
ATOM 944 N N . GLU A 1 120 ? 33.044 -0.958 -49.181 1.00 66.12 120 GLU A N 1
ATOM 945 C CA . GLU A 1 120 ? 34.149 -1.205 -50.111 1.00 66.12 120 GLU A CA 1
ATOM 946 C C . GLU A 1 120 ? 34.297 -0.141 -51.214 1.00 66.12 120 GLU A C 1
ATOM 948 O O . GLU A 1 120 ? 35.364 -0.029 -51.813 1.00 66.12 120 GLU A O 1
ATOM 953 N N . THR A 1 121 ? 33.256 0.656 -51.485 1.00 67.94 121 THR A N 1
ATOM 954 C CA . THR A 1 121 ? 33.273 1.687 -52.543 1.00 67.94 121 THR A CA 1
ATOM 955 C C . THR A 1 121 ? 33.490 3.114 -52.030 1.00 67.94 121 THR A C 1
ATOM 957 O O . THR A 1 121 ? 33.593 4.039 -52.838 1.00 67.94 121 THR A O 1
ATOM 960 N N . MET A 1 122 ? 33.587 3.321 -50.711 1.00 66.38 122 MET A N 1
ATOM 961 C CA . MET A 1 122 ? 33.858 4.644 -50.142 1.00 66.38 122 MET A CA 1
ATOM 962 C C . MET A 1 122 ? 35.335 5.015 -50.291 1.00 66.38 122 MET A C 1
ATOM 964 O O . MET A 1 122 ? 36.228 4.190 -50.092 1.00 66.38 122 MET A O 1
ATOM 968 N N . SER A 1 123 ? 35.609 6.280 -50.621 1.00 79.25 123 SER A N 1
ATOM 969 C CA . SER A 1 123 ? 36.984 6.776 -50.611 1.00 79.25 123 SER A CA 1
ATOM 970 C C . SER A 1 123 ? 37.525 6.783 -49.176 1.00 79.25 123 SER A C 1
ATOM 972 O O . SER A 1 123 ? 36.774 6.932 -48.210 1.00 79.25 123 SER A O 1
ATOM 974 N N . SER A 1 124 ? 38.841 6.642 -49.005 1.00 78.62 124 SER A N 1
ATOM 975 C CA . SER A 1 124 ? 39.457 6.658 -47.669 1.00 78.62 124 SER A CA 1
ATOM 976 C C . SER A 1 124 ? 39.200 7.965 -46.909 1.00 78.62 124 SER A C 1
ATOM 978 O O . SER A 1 124 ? 39.178 7.961 -45.681 1.00 78.62 124 SER A O 1
ATOM 980 N N . ALA A 1 125 ? 38.968 9.071 -47.624 1.00 79.94 125 ALA A N 1
ATOM 981 C CA . ALA A 1 125 ? 38.574 10.346 -47.037 1.00 79.94 125 ALA A CA 1
ATOM 982 C C . ALA A 1 125 ? 37.128 10.317 -46.512 1.00 79.94 125 ALA A C 1
ATOM 984 O O . ALA A 1 125 ? 36.891 10.773 -45.394 1.00 79.94 125 ALA A O 1
ATOM 985 N N . ASP A 1 126 ? 36.203 9.720 -47.269 1.00 82.12 126 ASP A N 1
ATOM 986 C CA . ASP A 1 126 ? 34.786 9.605 -46.890 1.00 82.12 126 ASP A CA 1
ATOM 987 C C . ASP A 1 126 ? 34.574 8.623 -45.730 1.00 82.12 126 ASP A C 1
ATOM 989 O O . ASP A 1 126 ? 33.704 8.813 -44.882 1.00 82.12 126 ASP A O 1
ATOM 993 N N . LEU A 1 127 ? 35.412 7.587 -45.646 1.00 83.56 127 LEU A N 1
ATOM 994 C CA . LEU A 1 127 ? 35.411 6.654 -44.522 1.00 83.56 127 LEU A CA 1
ATOM 995 C C . LEU A 1 127 ? 35.862 7.352 -43.232 1.00 83.56 127 LEU A C 1
ATOM 997 O O . LEU A 1 127 ? 35.274 7.138 -42.177 1.00 83.56 127 LEU A O 1
ATOM 1001 N N . VAL A 1 128 ? 36.878 8.217 -43.299 1.00 85.94 128 VAL A N 1
ATOM 1002 C CA . VAL A 1 128 ? 37.354 8.974 -42.129 1.00 85.94 128 VAL A CA 1
ATOM 1003 C C . VAL A 1 128 ? 36.310 9.986 -41.654 1.00 85.94 128 VAL A C 1
ATOM 1005 O O . VAL A 1 128 ? 36.135 10.138 -40.444 1.00 85.94 128 VAL A O 1
ATOM 1008 N N . THR A 1 129 ? 35.596 10.658 -42.563 1.00 87.50 129 THR A N 1
ATOM 1009 C CA . THR A 1 129 ? 34.474 11.530 -42.174 1.00 87.50 129 THR A CA 1
ATOM 1010 C C . THR A 1 129 ? 33.329 10.723 -41.576 1.00 87.50 129 THR A C 1
ATOM 1012 O O . THR A 1 129 ? 32.853 11.081 -40.506 1.00 87.50 129 THR A O 1
ATOM 1015 N N . TYR A 1 130 ? 32.973 9.581 -42.167 1.00 86.81 130 TYR A N 1
ATOM 1016 C CA . TYR A 1 130 ? 31.961 8.684 -41.609 1.00 86.81 130 TYR A CA 1
ATOM 1017 C C . TYR A 1 130 ? 32.337 8.162 -40.215 1.00 86.81 130 TYR A C 1
ATOM 1019 O O . TYR A 1 130 ? 31.532 8.216 -39.291 1.00 86.81 130 TYR A O 1
ATOM 1027 N N . LEU A 1 131 ? 33.580 7.716 -40.010 1.00 87.44 131 LEU A N 1
ATOM 1028 C CA . LEU A 1 131 ? 34.052 7.283 -38.692 1.00 87.44 131 LEU A CA 1
ATOM 1029 C C . LEU A 1 131 ? 34.037 8.416 -37.668 1.00 87.44 131 LEU A C 1
ATOM 1031 O O . LEU A 1 131 ? 33.780 8.162 -36.496 1.00 87.44 131 LEU A O 1
ATOM 1035 N N . ARG A 1 132 ? 34.297 9.656 -38.089 1.00 90.75 132 ARG A N 1
ATOM 1036 C CA . ARG A 1 132 ? 34.201 10.831 -37.219 1.00 90.75 132 ARG A CA 1
ATOM 1037 C C . ARG A 1 132 ? 32.752 11.137 -36.834 1.00 90.75 132 ARG A C 1
ATOM 1039 O O . ARG A 1 132 ? 32.507 11.519 -35.693 1.00 90.75 132 ARG A O 1
ATOM 1046 N N . ASP A 1 133 ? 31.818 10.935 -37.756 1.00 90.75 133 ASP A N 1
ATOM 1047 C CA . ASP A 1 133 ? 30.386 11.121 -37.513 1.00 90.75 133 ASP A CA 1
ATOM 1048 C C . ASP A 1 133 ? 29.817 10.011 -36.610 1.00 90.75 133 ASP A C 1
ATOM 1050 O O . ASP A 1 133 ? 28.993 10.289 -35.742 1.00 90.75 133 ASP A O 1
ATOM 1054 N N . MET A 1 134 ? 30.329 8.780 -36.737 1.00 92.62 134 MET A N 1
ATOM 1055 C CA . MET A 1 134 ? 29.966 7.628 -35.896 1.00 92.62 134 MET A CA 1
ATOM 1056 C C . MET A 1 134 ? 30.707 7.585 -34.550 1.00 92.62 134 MET A C 1
ATOM 1058 O O . MET A 1 134 ? 30.278 6.905 -33.620 1.00 92.62 134 MET A O 1
ATOM 1062 N N . GLU A 1 135 ? 31.819 8.308 -34.404 1.00 93.75 135 GLU A N 1
ATOM 1063 C CA . GLU A 1 135 ? 32.617 8.391 -33.176 1.00 93.75 135 GLU A CA 1
ATOM 1064 C C . GLU A 1 135 ? 31.793 8.667 -31.895 1.00 93.75 135 GLU A C 1
ATOM 1066 O O . GLU A 1 135 ? 32.020 7.987 -30.887 1.00 93.75 135 GLU A O 1
ATOM 1071 N N . PRO A 1 136 ? 30.847 9.635 -31.855 1.00 94.38 136 PRO A N 1
ATOM 1072 C CA . PRO A 1 136 ? 29.995 9.834 -30.683 1.00 94.38 136 PRO A CA 1
ATOM 1073 C C . PRO A 1 136 ? 29.115 8.619 -30.367 1.00 94.38 136 PRO A C 1
ATOM 1075 O O . PRO A 1 136 ? 28.965 8.281 -29.193 1.00 94.38 136 PRO A O 1
ATOM 1078 N N . GLU A 1 137 ? 28.579 7.940 -31.382 1.00 94.12 137 GLU A N 1
ATOM 1079 C CA . GLU A 1 137 ? 27.735 6.758 -31.195 1.00 94.12 137 GLU A CA 1
ATOM 1080 C C . GLU A 1 137 ? 28.551 5.588 -30.646 1.00 94.12 137 GLU A C 1
ATOM 1082 O O . GLU A 1 137 ? 28.162 4.987 -29.645 1.00 94.12 137 GLU A O 1
ATOM 1087 N N . ILE A 1 138 ? 29.740 5.342 -31.204 1.00 92.88 138 ILE A N 1
ATOM 1088 C CA . ILE A 1 138 ? 30.667 4.306 -30.731 1.00 92.88 138 ILE A CA 1
ATOM 1089 C C . ILE A 1 138 ? 31.075 4.567 -29.275 1.00 92.88 138 ILE A C 1
ATOM 1091 O O . ILE A 1 138 ? 31.059 3.648 -28.459 1.00 92.88 138 ILE A O 1
ATOM 1095 N N . ARG A 1 139 ? 31.379 5.821 -28.909 1.00 95.19 139 ARG A N 1
ATOM 1096 C CA . ARG A 1 139 ? 31.683 6.185 -27.512 1.00 95.19 139 ARG A CA 1
ATOM 1097 C C . ARG A 1 139 ? 30.496 5.979 -26.578 1.00 95.19 139 ARG A C 1
ATOM 1099 O O . ARG A 1 139 ? 30.682 5.536 -25.447 1.00 95.19 139 ARG A O 1
ATOM 1106 N N . SER A 1 140 ? 29.287 6.308 -27.028 1.00 95.75 140 SER A N 1
ATOM 1107 C CA . SER A 1 140 ? 28.077 6.091 -26.232 1.00 95.75 140 SER A CA 1
ATOM 1108 C C . SER A 1 140 ? 27.800 4.600 -26.020 1.00 95.75 140 SER A C 1
ATOM 1110 O O . SER A 1 140 ? 27.469 4.192 -24.907 1.00 95.75 140 SER A O 1
ATOM 1112 N N . ALA A 1 141 ? 28.026 3.778 -27.049 1.00 95.25 141 ALA A N 1
ATOM 1113 C CA . ALA A 1 141 ? 27.894 2.331 -26.982 1.00 95.25 141 ALA A CA 1
ATOM 1114 C C . ALA A 1 141 ? 28.948 1.709 -26.055 1.00 95.25 141 ALA A C 1
ATOM 1116 O O . ALA A 1 141 ? 28.601 0.858 -25.241 1.00 95.25 141 ALA A O 1
ATOM 1117 N N . ASP A 1 142 ? 30.202 2.172 -26.111 1.00 95.50 142 ASP A N 1
ATOM 1118 C CA . ASP A 1 142 ? 31.263 1.725 -25.200 1.00 95.50 142 ASP A CA 1
ATOM 1119 C C . ASP A 1 142 ? 30.947 2.092 -23.741 1.00 95.50 142 ASP A C 1
ATOM 1121 O O . ASP A 1 142 ? 31.011 1.241 -22.854 1.00 95.50 142 ASP A O 1
ATOM 1125 N N . SER A 1 143 ? 30.485 3.323 -23.489 1.00 95.69 143 SER A N 1
ATOM 1126 C CA . SER A 1 143 ? 30.000 3.732 -22.163 1.00 95.69 143 SER A CA 1
ATOM 1127 C C . SER A 1 143 ? 28.841 2.851 -21.683 1.00 95.69 143 SER A C 1
ATOM 1129 O O . SER A 1 143 ? 28.811 2.461 -20.516 1.00 95.69 143 SER A O 1
ATOM 1131 N N . GLY A 1 144 ? 27.898 2.517 -22.569 1.00 95.62 144 GLY A N 1
ATOM 1132 C CA . GLY A 1 144 ? 26.787 1.616 -22.263 1.00 95.62 144 GLY A CA 1
ATOM 1133 C C . GLY A 1 144 ? 27.251 0.189 -21.960 1.00 95.62 144 GLY A C 1
ATOM 1134 O O . GLY A 1 144 ? 26.786 -0.422 -21.001 1.00 95.62 144 GLY A O 1
ATOM 1135 N N . MET A 1 145 ? 28.219 -0.336 -22.714 1.00 94.62 145 MET A N 1
ATOM 1136 C CA . MET A 1 145 ? 28.833 -1.639 -22.445 1.00 94.62 145 MET A CA 1
ATOM 1137 C C . MET A 1 145 ? 29.548 -1.668 -21.093 1.00 94.62 145 MET A C 1
ATOM 1139 O O . MET A 1 145 ? 29.389 -2.634 -20.350 1.00 94.62 145 MET A O 1
ATOM 1143 N N . GLN A 1 146 ? 30.281 -0.610 -20.739 1.00 94.81 146 GLN A N 1
ATOM 1144 C CA . GLN A 1 146 ? 30.933 -0.498 -19.432 1.00 94.81 146 GLN A CA 1
ATOM 1145 C C . GLN A 1 146 ? 29.914 -0.435 -18.286 1.00 94.81 146 GLN A C 1
ATOM 1147 O O . GLN A 1 146 ? 30.126 -1.044 -17.235 1.00 94.81 146 GLN A O 1
ATOM 1152 N N . GLU A 1 147 ? 28.792 0.264 -18.475 1.00 94.06 147 GLU A N 1
ATOM 1153 C CA . GLU A 1 147 ? 27.701 0.294 -17.499 1.00 94.06 147 GLU A CA 1
ATOM 1154 C C . GLU A 1 147 ? 27.069 -1.090 -17.325 1.00 94.06 147 GLU A C 1
ATOM 1156 O O . GLU A 1 147 ? 26.901 -1.556 -16.194 1.00 94.06 147 GLU A O 1
ATOM 1161 N N . ILE A 1 148 ? 26.782 -1.779 -18.431 1.00 89.25 148 ILE A N 1
ATOM 1162 C CA . ILE A 1 148 ? 26.268 -3.148 -18.410 1.00 89.25 148 ILE A CA 1
ATOM 1163 C C . ILE A 1 148 ? 27.261 -4.057 -17.685 1.00 89.25 148 ILE A C 1
ATOM 1165 O O . ILE A 1 148 ? 26.864 -4.768 -16.767 1.00 89.25 148 ILE A O 1
ATOM 1169 N N . GLU A 1 149 ? 28.555 -3.995 -17.999 1.00 92.31 149 GLU A N 1
ATOM 1170 C CA . GLU A 1 149 ? 29.576 -4.791 -17.315 1.00 92.31 149 GLU A CA 1
ATOM 1171 C C . GLU A 1 149 ? 29.640 -4.472 -15.811 1.00 92.31 149 GLU A C 1
ATOM 1173 O O . GLU A 1 149 ? 29.733 -5.377 -14.979 1.00 92.31 149 GLU A O 1
ATOM 1178 N N . ALA A 1 150 ? 29.520 -3.199 -15.427 1.00 90.12 150 ALA A N 1
ATOM 1179 C CA . ALA A 1 150 ? 29.456 -2.797 -14.026 1.00 90.12 150 ALA A CA 1
ATOM 1180 C C . ALA A 1 150 ? 28.208 -3.355 -13.317 1.00 90.12 150 ALA A C 1
ATOM 1182 O O . ALA A 1 150 ? 28.297 -3.763 -12.156 1.00 90.12 150 ALA A O 1
ATOM 1183 N N . LEU A 1 151 ? 27.056 -3.402 -13.988 1.00 87.19 151 LEU A N 1
ATOM 1184 C CA . LEU A 1 151 ? 25.822 -4.002 -13.471 1.00 87.19 151 LEU A CA 1
ATOM 1185 C C . LEU A 1 151 ? 25.917 -5.533 -13.384 1.00 87.19 151 LEU A C 1
ATOM 1187 O O . LEU A 1 151 ? 25.480 -6.114 -12.387 1.00 87.19 151 LEU A O 1
ATOM 1191 N N . LEU A 1 152 ? 26.558 -6.181 -14.357 1.00 86.25 152 LEU A N 1
ATOM 1192 C CA . LEU A 1 152 ? 26.863 -7.613 -14.329 1.00 86.25 152 LEU A CA 1
ATOM 1193 C C . LEU A 1 152 ? 27.780 -7.955 -13.147 1.00 86.25 152 LEU A C 1
ATOM 1195 O O . LEU A 1 152 ? 27.464 -8.853 -12.371 1.00 86.25 152 LEU A O 1
ATOM 1199 N N . ARG A 1 153 ? 28.862 -7.188 -12.937 1.00 85.81 153 ARG A N 1
ATOM 1200 C CA . ARG A 1 153 ? 29.771 -7.341 -11.781 1.00 85.81 153 ARG A CA 1
ATOM 1201 C C . ARG A 1 153 ? 29.061 -7.131 -10.442 1.00 85.81 153 ARG A C 1
ATOM 1203 O O . ARG A 1 153 ? 29.418 -7.763 -9.454 1.00 85.81 153 ARG A O 1
ATOM 1210 N N . LYS A 1 154 ? 28.044 -6.263 -10.401 1.00 81.94 154 LYS A N 1
ATOM 1211 C CA . LYS A 1 154 ? 27.171 -6.060 -9.230 1.00 81.94 154 LYS A CA 1
ATOM 1212 C C . LYS A 1 154 ? 26.137 -7.181 -9.041 1.00 81.94 154 LYS A C 1
ATOM 1214 O O . LYS A 1 154 ? 25.382 -7.131 -8.073 1.00 81.94 154 LYS A O 1
ATOM 1219 N N . GLY A 1 155 ? 26.092 -8.174 -9.932 1.00 75.69 155 GLY A N 1
ATOM 1220 C CA . GLY A 1 155 ? 25.166 -9.304 -9.860 1.00 75.69 155 GLY A CA 1
ATOM 1221 C C . GLY A 1 155 ? 23.734 -8.962 -10.276 1.00 75.69 155 GLY A C 1
ATOM 1222 O O . GLY A 1 155 ? 22.808 -9.678 -9.912 1.00 75.69 155 GLY A O 1
ATOM 1223 N N . ALA A 1 156 ? 23.520 -7.871 -11.021 1.00 71.38 156 ALA A N 1
ATOM 1224 C CA . ALA A 1 156 ? 22.184 -7.448 -11.451 1.00 71.38 156 ALA A CA 1
ATOM 1225 C C . ALA A 1 156 ? 21.621 -8.267 -12.632 1.00 71.38 156 ALA A C 1
ATOM 1227 O O . ALA A 1 156 ? 20.433 -8.166 -12.921 1.00 71.38 156 ALA A O 1
ATOM 1228 N N . ALA A 1 157 ? 22.449 -9.082 -13.297 1.00 66.38 157 ALA A N 1
ATOM 1229 C CA . ALA A 1 157 ? 22.031 -9.946 -14.408 1.00 66.38 157 ALA A CA 1
ATOM 1230 C C . ALA A 1 157 ? 21.110 -11.089 -13.959 1.00 66.38 157 ALA A C 1
ATOM 1232 O O . ALA A 1 157 ? 20.149 -11.435 -14.639 1.00 66.38 157 ALA A O 1
ATOM 1233 N N . GLU A 1 158 ? 21.408 -11.672 -12.797 1.00 65.50 158 GLU A N 1
ATOM 1234 C CA . GLU A 1 158 ? 20.742 -12.864 -12.273 1.00 65.50 158 GLU A CA 1
ATOM 1235 C C . GLU A 1 158 ? 19.753 -12.470 -11.176 1.00 65.50 158 GLU A C 1
ATOM 1237 O O . GLU A 1 158 ? 19.914 -12.821 -10.014 1.00 65.50 158 GLU A O 1
ATOM 1242 N N . ALA A 1 159 ? 18.759 -11.645 -11.522 1.00 67.62 159 ALA A N 1
ATOM 1243 C CA . ALA A 1 159 ? 17.701 -11.183 -10.612 1.00 67.62 159 ALA A CA 1
ATOM 1244 C C . ALA A 1 159 ? 18.195 -10.570 -9.266 1.00 67.62 159 ALA A C 1
ATOM 1246 O O . ALA A 1 159 ? 17.412 -10.336 -8.343 1.00 67.62 159 ALA A O 1
ATOM 1247 N N . GLY A 1 160 ? 19.492 -10.276 -9.129 1.00 73.62 160 GLY A N 1
ATOM 1248 C CA . GLY A 1 160 ? 20.120 -9.801 -7.903 1.00 73.62 160 GLY A CA 1
ATOM 1249 C C . GLY A 1 160 ? 19.893 -10.738 -6.715 1.00 73.62 160 GLY A C 1
ATOM 1250 O O . GLY A 1 160 ? 20.422 -11.839 -6.633 1.00 73.62 160 GLY A O 1
ATOM 1251 N N . LYS A 1 161 ? 19.108 -10.267 -5.743 1.00 73.00 161 LYS A N 1
ATOM 1252 C CA . LYS A 1 161 ? 18.789 -10.997 -4.505 1.00 73.00 161 LYS A CA 1
ATOM 1253 C C . LYS A 1 161 ? 17.452 -11.739 -4.578 1.00 73.00 161 LYS A C 1
ATOM 1255 O O . LYS A 1 161 ? 17.002 -12.246 -3.556 1.00 73.00 161 LYS A O 1
ATOM 1260 N N . LEU A 1 162 ? 16.807 -11.806 -5.748 1.00 71.88 162 LEU A N 1
ATOM 1261 C CA . LEU A 1 162 ? 15.505 -12.466 -5.914 1.00 71.88 162 LEU A CA 1
ATOM 1262 C C . LEU A 1 162 ? 15.446 -13.906 -5.388 1.00 71.88 162 LEU A C 1
ATOM 1264 O O . LEU A 1 162 ? 14.472 -14.224 -4.705 1.00 71.88 162 LEU A O 1
ATOM 1268 N N . PRO A 1 163 ? 16.483 -14.742 -5.587 1.00 78.75 163 PRO A N 1
ATOM 1269 C CA . PRO A 1 163 ? 16.501 -16.092 -5.031 1.00 78.75 163 PRO A CA 1
ATOM 1270 C C . PRO A 1 163 ? 16.398 -16.119 -3.498 1.00 78.75 163 PRO A C 1
ATOM 1272 O O . PRO A 1 163 ? 15.760 -17.004 -2.944 1.00 78.75 163 PRO A O 1
ATOM 1275 N N . ILE A 1 164 ? 16.934 -15.105 -2.806 1.00 77.88 164 ILE A N 1
ATOM 1276 C CA . ILE A 1 164 ? 16.884 -14.991 -1.337 1.00 77.88 164 ILE A CA 1
ATOM 1277 C C . ILE A 1 164 ? 15.453 -14.700 -0.851 1.00 77.88 164 ILE A C 1
ATOM 1279 O O . ILE A 1 164 ? 15.079 -15.070 0.261 1.00 77.88 164 ILE A O 1
ATOM 1283 N N . TYR A 1 165 ? 14.626 -14.041 -1.670 1.00 78.44 165 TYR A N 1
ATOM 1284 C CA . TYR A 1 165 ? 13.243 -13.729 -1.302 1.00 78.44 165 TYR A CA 1
ATOM 1285 C C . TYR A 1 165 ? 12.290 -14.919 -1.474 1.00 78.44 165 TYR A C 1
ATOM 1287 O O . TYR A 1 165 ? 11.249 -14.936 -0.819 1.00 78.44 165 TYR A O 1
ATOM 1295 N N . VAL A 1 166 ? 12.656 -15.931 -2.270 1.00 83.62 166 VAL A N 1
ATOM 1296 C CA . VAL A 1 166 ? 11.879 -17.180 -2.397 1.00 83.62 166 VAL A CA 1
ATOM 1297 C C . VAL A 1 166 ? 11.844 -17.923 -1.058 1.00 83.62 166 VAL A C 1
ATOM 1299 O O . VAL A 1 166 ? 10.780 -18.342 -0.606 1.00 83.62 166 VAL A O 1
ATOM 1302 N N . ASP A 1 167 ? 12.975 -17.972 -0.351 1.00 85.81 167 ASP A N 1
ATOM 1303 C CA . ASP A 1 167 ? 13.063 -18.585 0.982 1.00 85.81 167 ASP A CA 1
ATOM 1304 C C . ASP A 1 167 ? 12.313 -17.781 2.063 1.00 85.81 167 ASP A C 1
ATOM 1306 O O . ASP A 1 167 ? 11.944 -18.313 3.114 1.00 85.81 167 ASP A O 1
ATOM 1310 N N . LEU A 1 168 ? 12.064 -16.487 1.823 1.00 90.06 168 LEU A N 1
ATOM 1311 C CA . LEU A 1 168 ? 11.374 -15.599 2.763 1.00 90.06 168 LEU A CA 1
ATOM 1312 C C . LEU A 1 168 ? 9.844 -15.690 2.658 1.00 90.06 168 LEU A C 1
ATOM 1314 O O . LEU A 1 168 ? 9.140 -15.390 3.626 1.00 90.06 168 LEU A O 1
ATOM 1318 N N . GLU A 1 169 ? 9.323 -16.135 1.515 1.00 90.31 169 GLU A N 1
ATOM 1319 C CA . GLU A 1 169 ? 7.892 -16.280 1.253 1.00 90.31 169 GLU A CA 1
ATOM 1320 C C . GLU A 1 169 ? 7.137 -17.112 2.314 1.00 90.31 169 GLU A C 1
ATOM 1322 O O . GLU A 1 169 ? 6.120 -16.621 2.821 1.00 90.31 169 GLU A O 1
ATOM 1327 N N . PRO A 1 170 ? 7.594 -18.313 2.735 1.00 94.56 170 PRO A N 1
ATOM 1328 C CA . PRO A 1 170 ? 6.885 -19.086 3.757 1.00 94.56 170 PRO A CA 1
ATOM 1329 C C . PRO A 1 170 ? 6.865 -18.378 5.116 1.00 94.56 170 PRO A C 1
ATOM 1331 O O . PRO A 1 170 ? 5.860 -18.421 5.824 1.00 94.56 170 PRO A O 1
ATOM 1334 N N . ARG A 1 171 ? 7.943 -17.667 5.471 1.00 93.12 171 ARG A N 1
ATOM 1335 C CA . ARG A 1 171 ? 8.009 -16.899 6.721 1.00 93.12 171 ARG A CA 1
ATOM 1336 C C . ARG A 1 171 ? 7.040 -15.720 6.705 1.00 93.12 171 ARG A C 1
ATOM 1338 O O . ARG A 1 171 ? 6.432 -15.423 7.730 1.00 93.12 171 ARG A O 1
ATOM 1345 N N . LEU A 1 172 ? 6.892 -15.060 5.558 1.00 94.31 172 LEU A N 1
ATOM 1346 C CA . LEU A 1 172 ? 5.951 -13.956 5.391 1.00 94.31 172 LEU A CA 1
ATOM 1347 C C . LEU A 1 172 ? 4.498 -14.440 5.466 1.00 94.31 172 LEU A C 1
ATOM 1349 O O . LEU A 1 172 ? 3.694 -13.813 6.149 1.00 94.31 172 LEU A O 1
ATOM 1353 N N . LYS A 1 173 ? 4.176 -15.580 4.844 1.00 95.31 173 LYS A N 1
ATOM 1354 C CA . LYS A 1 173 ? 2.846 -16.204 4.950 1.00 95.31 173 LYS A CA 1
ATOM 1355 C C . LYS A 1 173 ? 2.502 -16.563 6.396 1.00 95.31 173 LYS A C 1
ATOM 1357 O O . LYS A 1 173 ? 1.458 -16.144 6.883 1.00 95.31 173 LYS A O 1
ATOM 1362 N N . ALA A 1 174 ? 3.420 -17.217 7.109 1.00 96.25 174 ALA A N 1
ATOM 1363 C CA . ALA A 1 174 ? 3.230 -17.542 8.522 1.00 96.25 174 ALA A CA 1
ATOM 1364 C C . ALA A 1 174 ? 3.035 -16.286 9.396 1.00 96.25 174 ALA A C 1
ATOM 1366 O O . ALA A 1 174 ? 2.214 -16.279 10.309 1.00 96.25 174 ALA A O 1
ATOM 1367 N N . LEU A 1 175 ? 3.763 -15.198 9.113 1.00 97.00 175 LEU A N 1
ATOM 1368 C CA . LEU A 1 175 ? 3.597 -13.933 9.835 1.00 97.00 175 LEU A CA 1
ATOM 1369 C C . LEU A 1 175 ? 2.226 -13.308 9.561 1.00 97.00 175 LEU A C 1
ATOM 1371 O O . LEU A 1 175 ? 1.578 -12.849 10.498 1.00 97.00 175 LEU A O 1
ATOM 1375 N N . LEU A 1 176 ? 1.770 -13.315 8.307 1.00 97.38 176 LEU A N 1
ATOM 1376 C CA . LEU A 1 176 ? 0.453 -12.797 7.938 1.00 97.38 176 LEU A CA 1
ATOM 1377 C C . LEU A 1 176 ? -0.679 -13.566 8.626 1.00 97.38 176 LEU A C 1
ATOM 1379 O O . LEU A 1 176 ? -1.598 -12.937 9.145 1.00 97.38 176 LEU A O 1
ATOM 1383 N N . GLU A 1 177 ? -0.596 -14.894 8.683 1.00 96.94 177 GLU A N 1
ATOM 1384 C CA . GLU A 1 177 ? -1.567 -15.729 9.403 1.00 96.94 177 GLU A CA 1
ATOM 1385 C C . GLU A 1 177 ? -1.587 -15.387 10.900 1.00 96.94 177 GLU A C 1
ATOM 1387 O O . GLU A 1 177 ? -2.640 -15.060 11.451 1.00 96.94 177 GLU A O 1
ATOM 1392 N N . LEU A 1 178 ? -0.416 -15.325 11.544 1.00 97.19 178 LEU A N 1
ATOM 1393 C CA . LEU A 1 178 ? -0.307 -14.931 12.953 1.00 97.19 178 LEU A CA 1
ATOM 1394 C C . LEU A 1 178 ? -0.823 -13.510 13.212 1.00 97.19 178 LEU A C 1
ATOM 1396 O O . LEU A 1 178 ? -1.433 -13.243 14.247 1.00 97.19 178 LEU A O 1
ATOM 1400 N N . GLN A 1 179 ? -0.593 -12.577 12.288 1.00 97.50 179 GLN A N 1
ATOM 1401 C CA . GLN A 1 179 ? -1.104 -11.215 12.396 1.00 97.50 179 GLN A CA 1
ATOM 1402 C C . GLN A 1 179 ? -2.633 -11.186 12.317 1.00 97.50 179 GLN A C 1
ATOM 1404 O O . GLN A 1 179 ? -3.263 -10.452 13.079 1.00 97.50 179 GLN A O 1
ATOM 1409 N N . GLN A 1 180 ? -3.234 -11.974 11.424 1.00 97.19 180 GLN A N 1
ATOM 1410 C CA . GLN A 1 180 ? -4.688 -12.079 11.313 1.00 97.19 180 GLN A CA 1
ATOM 1411 C C . GLN A 1 180 ? -5.302 -12.671 12.585 1.00 97.19 180 GLN A C 1
ATOM 1413 O O . GLN A 1 180 ? -6.270 -12.114 13.106 1.00 97.19 180 GLN A O 1
ATOM 1418 N N . GLU A 1 181 ? -4.705 -13.728 13.139 1.00 97.25 181 GLU A N 1
ATOM 1419 C CA . GLU A 1 181 ? -5.141 -14.301 14.417 1.00 97.25 181 GLU A CA 1
ATOM 1420 C C . GLU A 1 181 ? -5.027 -13.297 15.568 1.00 97.25 181 GLU A C 1
ATOM 1422 O O . GLU A 1 181 ? -5.952 -13.149 16.370 1.00 97.25 181 GLU A O 1
ATOM 1427 N N . ASN A 1 182 ? -3.905 -12.579 15.649 1.00 97.31 182 ASN A N 1
ATOM 1428 C CA . ASN A 1 182 ? -3.690 -11.578 16.688 1.00 97.31 182 ASN A CA 1
ATOM 1429 C C . ASN A 1 182 ? -4.680 -10.419 16.575 1.00 97.31 182 ASN A C 1
ATOM 1431 O O . ASN A 1 182 ? -5.188 -9.965 17.598 1.00 97.31 182 ASN A O 1
ATOM 1435 N N . LYS A 1 183 ? -4.997 -9.976 15.353 1.00 98.00 183 LYS A N 1
ATOM 1436 C CA . LYS A 1 183 ? -6.014 -8.948 15.120 1.00 98.00 183 LYS A CA 1
ATOM 1437 C C . LYS A 1 183 ? -7.388 -9.413 15.603 1.00 98.00 183 LYS A C 1
ATOM 1439 O O . LYS A 1 183 ? -8.016 -8.713 16.383 1.00 98.00 183 LYS A O 1
ATOM 1444 N N . ALA A 1 184 ? -7.805 -10.627 15.243 1.00 97.44 184 ALA A N 1
ATOM 1445 C CA . ALA A 1 184 ? -9.084 -11.175 15.696 1.00 97.44 184 ALA A CA 1
ATOM 1446 C C . ALA A 1 184 ? -9.165 -11.296 17.232 1.00 97.44 184 ALA A C 1
ATOM 1448 O O . ALA A 1 184 ? -10.208 -11.029 17.830 1.00 97.44 184 ALA A O 1
ATOM 1449 N N . ARG A 1 185 ? -8.058 -11.670 17.891 1.00 97.69 185 ARG A N 1
ATOM 1450 C CA . ARG A 1 185 ? -7.979 -11.703 19.362 1.00 97.69 185 ARG A CA 1
ATOM 1451 C C . ARG A 1 185 ? -8.057 -10.307 19.978 1.00 97.69 185 ARG A C 1
ATOM 1453 O O . ARG A 1 185 ? -8.712 -10.157 21.006 1.00 97.69 185 ARG A O 1
ATOM 1460 N N . ALA A 1 186 ? -7.401 -9.317 19.375 1.00 98.19 186 ALA A N 1
ATOM 1461 C CA . ALA A 1 186 ? -7.465 -7.930 19.824 1.00 98.19 186 ALA A CA 1
ATOM 1462 C C . ALA A 1 186 ? -8.895 -7.386 19.709 1.00 98.19 186 ALA A C 1
ATOM 1464 O O . ALA A 1 186 ? -9.434 -6.929 20.711 1.00 98.19 186 ALA A O 1
ATOM 1465 N N . ASP A 1 187 ? -9.546 -7.568 18.559 1.00 98.12 187 ASP A N 1
ATOM 1466 C CA . ASP A 1 187 ? -10.927 -7.129 18.325 1.00 98.12 187 ASP A CA 1
ATOM 1467 C C . ASP A 1 187 ? -11.900 -7.766 19.345 1.00 98.12 187 ASP A C 1
ATOM 1469 O O . ASP A 1 187 ? -12.768 -7.100 19.912 1.00 98.12 187 ASP A O 1
ATOM 1473 N N . ALA A 1 188 ? -11.726 -9.059 19.652 1.00 98.06 188 ALA A N 1
ATOM 1474 C CA . ALA A 1 188 ? -12.535 -9.754 20.657 1.00 98.06 188 ALA A CA 1
ATOM 1475 C C . ALA A 1 188 ? -12.301 -9.231 22.087 1.00 98.06 188 ALA A C 1
ATOM 1477 O O . ALA A 1 188 ? -13.238 -9.150 22.888 1.00 98.06 188 ALA A O 1
ATOM 1478 N N . LEU A 1 189 ? -11.056 -8.883 22.427 1.00 98.12 189 LEU A N 1
ATOM 1479 C CA . LEU A 1 189 ? -10.723 -8.281 23.718 1.00 98.12 189 LEU A CA 1
ATOM 1480 C C . LEU A 1 189 ? -11.271 -6.859 23.828 1.00 98.12 189 LEU A C 1
ATOM 1482 O O . LEU A 1 189 ? -11.840 -6.525 24.864 1.00 98.12 189 LEU A O 1
ATOM 1486 N N . GLU A 1 190 ? -11.162 -6.056 22.773 1.00 98.25 190 GLU A N 1
ATOM 1487 C CA . GLU A 1 190 ? -11.726 -4.707 22.712 1.00 98.25 190 GLU A CA 1
ATOM 1488 C C . GLU A 1 190 ? -13.242 -4.736 22.906 1.00 98.25 190 GLU A C 1
ATOM 1490 O O . GLU A 1 190 ? -13.758 -4.026 23.768 1.00 98.25 190 GLU A O 1
ATOM 1495 N N . ALA A 1 191 ? -13.951 -5.631 22.210 1.00 98.00 191 ALA A N 1
ATOM 1496 C CA . ALA A 1 191 ? -15.391 -5.808 22.387 1.00 98.00 191 ALA A CA 1
ATOM 1497 C C . ALA A 1 191 ? -15.757 -6.206 23.828 1.00 98.00 191 ALA A C 1
ATOM 1499 O O . ALA A 1 191 ? -16.726 -5.703 24.401 1.00 98.00 191 ALA A O 1
ATOM 1500 N N . ARG A 1 192 ? -14.964 -7.087 24.450 1.00 98.31 192 ARG A N 1
ATOM 1501 C CA . ARG A 1 192 ? -15.186 -7.490 25.843 1.00 98.31 192 ARG A CA 1
ATOM 1502 C C . ARG A 1 192 ? -14.941 -6.339 26.817 1.00 98.31 192 ARG A C 1
ATOM 1504 O O . ARG A 1 192 ? -15.717 -6.180 27.755 1.00 98.31 192 ARG A O 1
ATOM 1511 N N . VAL A 1 193 ? -13.878 -5.560 26.621 1.00 98.06 193 VAL A N 1
ATOM 1512 C CA . VAL A 1 193 ? -13.571 -4.396 27.463 1.00 98.06 193 VAL A CA 1
ATOM 1513 C C . VAL A 1 193 ? -14.654 -3.335 27.310 1.00 98.06 193 VAL A C 1
ATOM 1515 O O . VAL A 1 193 ? -15.149 -2.853 28.323 1.00 98.06 193 VAL A O 1
ATOM 1518 N N . ALA A 1 194 ? -15.086 -3.042 26.082 1.00 98.25 194 ALA A N 1
ATOM 1519 C CA . ALA A 1 194 ? -16.176 -2.108 25.815 1.00 98.25 194 ALA A CA 1
ATOM 1520 C C . ALA A 1 194 ? -17.461 -2.516 26.553 1.00 98.25 194 ALA A C 1
ATOM 1522 O O . ALA A 1 194 ? -18.031 -1.703 27.273 1.00 98.25 194 ALA A O 1
ATOM 1523 N N . ASN A 1 195 ? -17.845 -3.795 26.483 1.00 98.38 195 ASN A N 1
ATOM 1524 C CA . ASN A 1 195 ? -19.010 -4.306 27.206 1.00 98.38 195 ASN A CA 1
ATOM 1525 C C . ASN A 1 195 ? -18.846 -4.196 28.737 1.00 98.38 195 ASN A C 1
ATOM 1527 O O . ASN A 1 195 ? -19.780 -3.843 29.450 1.00 98.38 195 ASN A O 1
ATOM 1531 N N . ILE A 1 196 ? -17.655 -4.472 29.283 1.00 98.50 196 ILE A N 1
ATOM 1532 C CA . ILE A 1 196 ? -17.405 -4.285 30.724 1.00 98.50 196 ILE A CA 1
ATOM 1533 C C . ILE A 1 196 ? -17.537 -2.806 31.110 1.00 98.50 196 ILE A C 1
ATOM 1535 O O . ILE A 1 196 ? -18.141 -2.505 32.137 1.00 98.50 196 ILE A O 1
ATOM 1539 N N . MET A 1 197 ? -17.007 -1.889 30.298 1.00 98.06 197 MET A N 1
ATOM 1540 C CA . MET A 1 197 ? -17.112 -0.449 30.549 1.00 98.06 197 MET A CA 1
ATOM 1541 C C . MET A 1 197 ? -18.560 0.042 30.468 1.00 98.06 197 MET A C 1
ATOM 1543 O O . MET A 1 197 ? -18.966 0.834 31.312 1.00 98.06 197 MET A O 1
ATOM 1547 N N . GLU A 1 198 ? -19.353 -0.464 29.525 1.00 97.94 198 GLU A N 1
ATOM 1548 C CA . GLU A 1 198 ? -20.780 -0.147 29.393 1.00 97.94 198 GLU A CA 1
ATOM 1549 C C . GLU A 1 198 ? -21.596 -0.649 30.596 1.00 97.94 198 GLU A C 1
ATOM 1551 O O . GLU A 1 198 ? -22.354 0.108 31.206 1.00 97.94 198 GLU A O 1
ATOM 1556 N N . ASN A 1 199 ? -21.378 -1.897 31.023 1.00 97.44 199 ASN A N 1
ATOM 1557 C CA . ASN A 1 199 ? -22.021 -2.438 32.226 1.00 97.44 199 ASN A CA 1
ATOM 1558 C C . ASN A 1 199 ? -21.607 -1.678 33.494 1.00 97.44 199 ASN A C 1
ATOM 1560 O O . ASN A 1 199 ? -22.400 -1.491 34.411 1.00 97.44 199 ASN A O 1
ATOM 1564 N N . HIS A 1 200 ? -20.355 -1.227 33.566 1.00 98.00 200 HIS A N 1
ATOM 1565 C CA . HIS A 1 200 ? -19.888 -0.434 34.694 1.00 98.00 200 HIS A CA 1
ATOM 1566 C C . HIS A 1 200 ? -20.479 0.982 34.690 1.00 98.00 200 HIS A C 1
ATOM 1568 O O . HIS A 1 200 ? -20.830 1.489 35.751 1.00 98.00 200 HIS A O 1
ATOM 1574 N N . ALA A 1 201 ? -20.619 1.610 33.519 1.00 97.94 201 ALA A N 1
ATOM 1575 C CA . ALA A 1 201 ? -21.275 2.907 33.381 1.00 97.94 201 ALA A CA 1
ATOM 1576 C C . ALA A 1 201 ? -22.741 2.829 33.829 1.00 97.94 201 ALA A C 1
ATOM 1578 O O . ALA A 1 201 ? -23.143 3.576 34.712 1.00 97.94 201 ALA A O 1
ATOM 1579 N N . THR A 1 202 ? -23.492 1.841 33.336 1.00 97.50 202 THR A N 1
ATOM 1580 C CA . THR A 1 202 ? -24.890 1.621 33.751 1.00 97.50 202 THR A CA 1
ATOM 1581 C C . THR A 1 202 ? -25.026 1.306 35.244 1.00 97.50 202 THR A C 1
ATOM 1583 O O . THR A 1 202 ? -25.963 1.772 35.887 1.00 97.50 202 THR A O 1
ATOM 1586 N N . TYR A 1 203 ? -24.084 0.558 35.830 1.00 98.12 203 TYR A N 1
ATOM 1587 C CA . TYR A 1 203 ? -24.056 0.318 37.276 1.00 98.12 203 TYR A CA 1
ATOM 1588 C C . TYR A 1 203 ? -23.796 1.599 38.081 1.00 98.12 203 TYR A C 1
ATOM 1590 O O . TYR A 1 203 ? -24.435 1.807 39.112 1.00 98.12 203 TYR A O 1
ATOM 1598 N N . ILE A 1 204 ? -22.879 2.457 37.621 1.00 98.19 204 ILE A N 1
ATOM 1599 C CA . ILE A 1 204 ? -22.640 3.767 38.239 1.00 98.19 204 ILE A CA 1
ATOM 1600 C C . ILE A 1 204 ? -23.886 4.640 38.131 1.00 98.19 204 ILE A C 1
ATOM 1602 O O . ILE A 1 204 ? -24.280 5.214 39.140 1.00 98.19 204 ILE A O 1
ATOM 1606 N N . ASP A 1 205 ? -24.527 4.699 36.965 1.00 98.00 205 ASP A N 1
ATOM 1607 C CA . ASP A 1 205 ? -25.735 5.500 36.763 1.00 98.00 205 ASP A CA 1
ATOM 1608 C C . ASP A 1 205 ? -26.857 5.046 37.709 1.00 98.00 205 ASP A C 1
ATOM 1610 O O . ASP A 1 205 ? -27.436 5.864 38.422 1.00 98.00 205 ASP A O 1
ATOM 1614 N N . ALA A 1 206 ? -27.085 3.733 37.827 1.00 97.75 206 ALA A N 1
ATOM 1615 C CA . ALA A 1 206 ? -28.061 3.176 38.764 1.00 97.75 206 ALA A CA 1
ATOM 1616 C C . ALA A 1 206 ? -27.708 3.455 40.238 1.00 97.75 206 ALA A C 1
ATOM 1618 O O . ALA A 1 206 ? -28.594 3.731 41.050 1.00 97.75 206 ALA A O 1
ATOM 1619 N N . LEU A 1 207 ? -26.422 3.399 40.610 1.00 97.94 207 LEU A N 1
ATOM 1620 C CA . LEU A 1 207 ? -25.974 3.790 41.950 1.00 97.94 207 LEU A CA 1
ATOM 1621 C C . LEU A 1 207 ? -26.207 5.279 42.206 1.00 97.94 207 LEU A C 1
ATOM 1623 O O . LEU A 1 207 ? -26.663 5.642 43.286 1.00 97.94 207 LEU A O 1
ATOM 1627 N N . SER A 1 208 ? -25.902 6.138 41.235 1.00 97.94 208 SER A N 1
ATOM 1628 C CA . SER A 1 208 ? -26.130 7.577 41.328 1.00 97.94 208 SER A CA 1
ATOM 1629 C C . SER A 1 208 ? -27.615 7.899 41.479 1.00 97.94 208 SER A C 1
ATOM 1631 O O . SER A 1 208 ? -27.965 8.684 42.357 1.00 97.94 208 SER A O 1
ATOM 1633 N N . GLU A 1 209 ? -28.494 7.246 40.717 1.00 97.56 209 GLU A N 1
ATOM 1634 C CA . GLU A 1 209 ? -29.948 7.365 40.885 1.00 97.56 209 GLU A CA 1
ATOM 1635 C C . GLU A 1 209 ? -30.408 6.903 42.276 1.00 97.56 209 GLU A C 1
ATOM 1637 O O . GLU A 1 209 ? -31.212 7.582 42.918 1.00 97.56 209 GLU A O 1
ATOM 1642 N N . LEU A 1 210 ? -29.866 5.789 42.787 1.00 98.00 210 LEU A N 1
ATOM 1643 C CA . LEU A 1 210 ? -30.185 5.298 44.130 1.00 98.00 210 LEU A CA 1
ATOM 1644 C C . LEU A 1 210 ? -29.741 6.281 45.219 1.00 98.00 210 LEU A C 1
ATOM 1646 O O . LEU A 1 210 ? -30.483 6.500 46.175 1.00 98.00 210 LEU A O 1
ATOM 1650 N N . PHE A 1 211 ? -28.556 6.882 45.081 1.00 98.12 211 PHE A N 1
ATOM 1651 C CA . PHE A 1 211 ? -28.067 7.884 46.027 1.00 98.12 211 PHE A CA 1
ATOM 1652 C C . PHE A 1 211 ? -28.938 9.139 46.035 1.00 98.12 211 PHE A C 1
ATOM 1654 O O . PHE A 1 211 ? -29.238 9.636 47.116 1.00 98.12 211 PHE A O 1
ATOM 1661 N N . VAL A 1 212 ? -29.396 9.609 44.870 1.00 98.31 212 VAL A N 1
ATOM 1662 C CA . VAL A 1 212 ? -30.341 10.736 44.789 1.00 98.31 212 VAL A CA 1
ATOM 1663 C C . VAL A 1 212 ? -31.669 10.376 45.461 1.00 98.31 212 VAL A C 1
ATOM 1665 O O . VAL A 1 212 ? -32.149 11.122 46.307 1.00 98.31 212 VAL A O 1
ATOM 1668 N N . ALA A 1 213 ? -32.225 9.194 45.174 1.00 97.94 213 ALA A N 1
ATOM 1669 C CA . ALA A 1 213 ? -33.474 8.747 45.793 1.00 97.94 213 ALA A CA 1
ATOM 1670 C C . ALA A 1 213 ? -33.362 8.585 47.321 1.00 97.94 213 ALA A C 1
ATOM 1672 O O . ALA A 1 213 ? -34.325 8.820 48.053 1.00 97.94 213 ALA A O 1
ATOM 1673 N N . TRP A 1 214 ? -32.197 8.160 47.815 1.00 98.31 214 TRP A N 1
ATOM 1674 C CA . TRP A 1 214 ? -31.926 8.087 49.248 1.00 98.31 214 TRP A CA 1
ATOM 1675 C C . TRP A 1 214 ? -31.800 9.467 49.886 1.00 98.31 214 TRP A C 1
ATO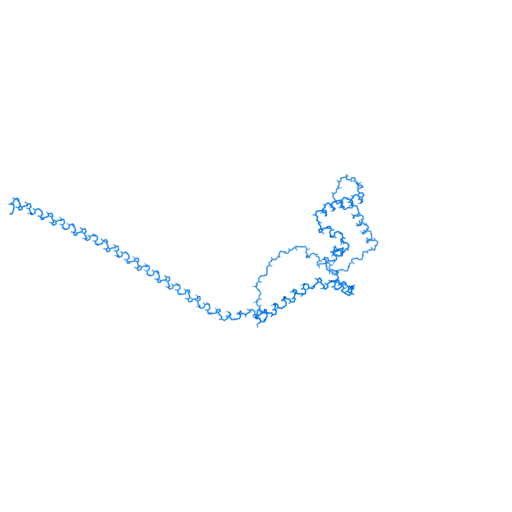M 1677 O O . TRP A 1 214 ? -32.354 9.661 50.965 1.00 98.31 214 TRP A O 1
ATOM 1687 N N . ASP A 1 215 ? -31.123 10.412 49.233 1.00 98.38 215 ASP A N 1
ATOM 1688 C CA . ASP A 1 215 ? -31.003 11.790 49.717 1.00 98.38 215 ASP A CA 1
ATOM 1689 C C . ASP A 1 215 ? -32.382 12.460 49.821 1.00 98.38 215 ASP A C 1
ATOM 1691 O O . ASP A 1 215 ? -32.733 12.990 50.874 1.00 98.38 215 ASP A O 1
ATOM 1695 N N . ASP A 1 216 ? -33.231 12.298 48.801 1.00 98.12 216 ASP A N 1
ATOM 1696 C CA . ASP A 1 216 ? -34.616 12.784 48.814 1.00 98.12 216 ASP A CA 1
ATOM 1697 C C . ASP A 1 216 ? -35.433 12.171 49.964 1.00 98.12 216 ASP A C 1
ATOM 1699 O O . ASP A 1 216 ? -36.147 12.876 50.681 1.00 98.12 216 ASP A O 1
ATOM 1703 N N . ALA A 1 217 ? -35.319 10.856 50.185 1.00 98.00 217 ALA A N 1
ATOM 1704 C CA . ALA A 1 217 ? -36.032 10.168 51.261 1.00 98.00 217 ALA A CA 1
ATOM 1705 C C . ALA A 1 217 ? -35.566 10.615 52.658 1.00 98.00 217 ALA A C 1
ATOM 1707 O O . ALA A 1 217 ? -36.387 10.727 53.576 1.00 98.00 217 ALA A O 1
ATOM 1708 N N . ILE A 1 218 ? -34.265 10.874 52.822 1.00 98.19 218 ILE A N 1
ATOM 1709 C CA . ILE A 1 218 ? -33.695 11.426 54.055 1.00 98.19 218 ILE A CA 1
ATOM 1710 C C . ILE A 1 218 ? -34.192 12.858 54.251 1.00 98.19 218 ILE A C 1
ATOM 1712 O O . ILE A 1 218 ? -34.714 13.161 55.323 1.00 98.19 218 ILE A O 1
ATOM 1716 N N . MET A 1 219 ? -34.143 13.703 53.220 1.00 98.00 219 MET A N 1
ATOM 1717 C CA . MET A 1 219 ? -34.612 15.088 53.297 1.00 98.00 219 MET A CA 1
ATOM 1718 C C . MET A 1 219 ? -36.111 15.161 53.632 1.00 98.00 219 MET A C 1
ATOM 1720 O O . MET A 1 219 ? -36.542 15.974 54.452 1.00 98.00 219 MET A O 1
ATOM 1724 N N . ASP A 1 220 ? -36.926 14.267 53.072 1.00 98.19 220 ASP A N 1
ATOM 1725 C CA . ASP A 1 220 ? -38.344 14.124 53.413 1.00 98.19 220 ASP A CA 1
ATOM 1726 C C . ASP A 1 220 ? -38.564 13.701 54.870 1.00 98.19 220 ASP A C 1
ATOM 1728 O O . ASP A 1 220 ? -39.459 14.223 55.549 1.00 98.19 220 ASP A O 1
ATOM 1732 N N . ALA A 1 221 ? -37.769 12.750 55.364 1.00 98.19 221 ALA A N 1
ATOM 1733 C CA . ALA A 1 221 ? -37.829 12.315 56.753 1.00 98.19 221 ALA A CA 1
ATOM 1734 C C . ALA A 1 221 ? -37.430 13.456 57.704 1.00 98.19 221 ALA A C 1
ATOM 1736 O O . ALA A 1 221 ? -38.159 13.727 58.663 1.00 98.19 221 ALA A O 1
ATOM 1737 N N . GLU A 1 222 ? -36.348 14.174 57.402 1.00 98.12 222 GLU A N 1
ATOM 1738 C CA . GLU A 1 222 ? -35.885 15.348 58.147 1.00 98.12 222 GLU A CA 1
ATOM 1739 C C . GLU A 1 222 ? -36.944 16.455 58.172 1.00 98.12 222 GLU A C 1
ATOM 1741 O O . GLU A 1 222 ? -37.283 16.969 59.238 1.00 98.12 222 GLU A O 1
ATOM 1746 N N . ASN A 1 223 ? -37.561 16.764 57.029 1.00 97.50 223 ASN A N 1
ATOM 1747 C CA . ASN A 1 223 ? -38.632 17.757 56.933 1.00 97.50 223 ASN A CA 1
ATOM 1748 C C . ASN A 1 223 ? -39.857 17.385 57.784 1.00 97.50 223 ASN A C 1
ATOM 1750 O O . ASN A 1 223 ? -40.462 18.248 58.433 1.00 97.50 223 ASN A O 1
ATOM 1754 N N . ARG A 1 224 ? -40.237 16.100 57.810 1.00 97.56 224 ARG A N 1
ATOM 1755 C CA . ARG A 1 224 ? -41.336 15.608 58.659 1.00 97.56 224 ARG A CA 1
ATOM 1756 C C . ARG A 1 224 ? -40.988 15.721 60.139 1.00 97.56 224 ARG A C 1
ATOM 1758 O O . ARG A 1 224 ? -41.838 16.173 60.907 1.00 97.56 224 ARG A O 1
ATOM 1765 N N . VAL A 1 225 ? -39.765 15.361 60.534 1.00 97.94 225 VAL A N 1
ATOM 1766 C CA . VAL A 1 225 ? -39.289 15.508 61.918 1.00 97.94 225 VAL A CA 1
ATOM 1767 C C . VAL A 1 225 ? -39.287 16.980 62.324 1.00 97.94 225 VAL A C 1
ATOM 1769 O O . VAL A 1 225 ? -39.932 17.324 63.311 1.00 97.94 225 VAL A O 1
ATOM 1772 N N . ALA A 1 226 ? -38.706 17.867 61.514 1.00 97.12 226 ALA A N 1
ATOM 1773 C CA . ALA A 1 226 ? -38.678 19.304 61.778 1.00 97.12 226 ALA A CA 1
ATOM 1774 C C . ALA A 1 226 ? -40.090 19.902 61.926 1.00 97.12 226 ALA A C 1
ATOM 1776 O O . ALA A 1 226 ? -40.337 20.752 62.785 1.00 97.12 226 ALA A O 1
ATOM 1777 N N . LYS A 1 227 ? -41.060 19.447 61.122 1.00 96.88 227 LYS A N 1
ATOM 1778 C CA . LYS A 1 227 ? -42.467 19.860 61.254 1.00 96.88 227 LYS A CA 1
ATOM 1779 C C . LYS A 1 227 ? -43.090 19.372 62.564 1.00 96.88 227 LYS A C 1
ATOM 1781 O O . LYS A 1 227 ? -43.793 20.140 63.220 1.00 96.88 227 LYS A O 1
ATOM 1786 N N . MET A 1 228 ? -42.839 18.120 62.945 1.00 96.12 228 MET A N 1
ATOM 1787 C CA . MET A 1 228 ? -43.321 17.551 64.208 1.00 96.12 228 MET A CA 1
ATOM 1788 C C . MET A 1 228 ? -42.698 18.251 65.422 1.00 96.12 228 MET A C 1
ATOM 1790 O O . MET A 1 228 ? -43.399 18.508 66.400 1.00 96.12 228 MET A O 1
ATOM 1794 N N . GLU A 1 229 ? -41.417 18.612 65.351 1.00 95.56 229 GLU A N 1
ATOM 1795 C CA . GLU A 1 229 ? -40.723 19.378 66.388 1.00 95.56 229 GLU A CA 1
ATOM 1796 C C . GLU A 1 229 ? -41.314 20.778 66.546 1.00 95.56 229 GLU A C 1
ATOM 1798 O O . GLU A 1 229 ? -41.695 21.143 67.658 1.00 95.56 229 GLU A O 1
ATOM 1803 N N . ARG A 1 230 ? -41.524 21.514 65.446 1.00 94.50 230 ARG A N 1
ATOM 1804 C CA . ARG A 1 230 ? -42.199 22.824 65.481 1.00 94.50 230 ARG A CA 1
ATOM 1805 C C . ARG A 1 230 ? -43.600 22.736 66.081 1.00 94.50 230 ARG A C 1
ATOM 1807 O O . ARG A 1 230 ? -43.940 23.523 66.956 1.00 94.50 230 ARG A O 1
ATOM 1814 N N . MET A 1 231 ? -44.401 21.748 65.675 1.00 93.94 231 MET A N 1
ATOM 1815 C CA . MET A 1 231 ? -45.734 21.534 66.257 1.00 93.94 231 MET A CA 1
ATOM 1816 C C . MET A 1 231 ? -45.666 21.229 67.758 1.00 93.94 231 MET A C 1
ATOM 1818 O O . MET A 1 231 ? -46.523 21.677 68.519 1.00 93.94 231 MET A O 1
ATOM 1822 N N . LYS A 1 232 ? -44.660 20.470 68.203 1.00 93.00 232 LYS A N 1
ATOM 1823 C CA . LYS A 1 232 ? -44.445 20.173 69.623 1.00 93.00 232 LYS A CA 1
ATOM 1824 C C . LYS A 1 232 ? -44.034 21.422 70.402 1.00 93.00 232 LYS A C 1
ATOM 1826 O O . LYS A 1 232 ? -44.539 21.642 71.499 1.00 93.00 232 LYS A O 1
ATOM 1831 N N . GLU A 1 233 ? -43.155 22.250 69.849 1.00 93.12 233 GLU A N 1
ATOM 1832 C CA . GLU A 1 233 ? -42.772 23.539 70.435 1.00 93.12 233 GLU A CA 1
ATOM 1833 C C . GLU A 1 233 ? -43.956 24.505 70.523 1.00 93.12 233 GLU A C 1
ATOM 1835 O O . GLU A 1 233 ? -44.161 25.131 71.561 1.00 93.12 233 GLU A O 1
ATOM 1840 N N . GLU A 1 234 ? -44.783 24.583 69.481 1.00 90.38 234 GLU A N 1
ATOM 1841 C CA . GLU A 1 234 ? -46.007 25.386 69.481 1.00 90.38 234 GLU A CA 1
ATOM 1842 C C . GLU A 1 234 ? -47.014 24.891 70.522 1.00 90.38 234 GLU A C 1
ATOM 1844 O O . GLU A 1 234 ? -47.562 25.698 71.271 1.00 90.38 234 GLU A O 1
ATOM 1849 N N . ARG A 1 235 ? -47.220 23.572 70.642 1.00 86.12 235 ARG A N 1
ATOM 1850 C CA . 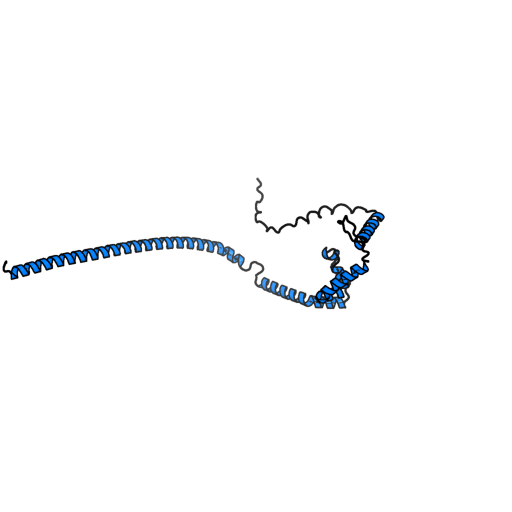ARG A 1 235 ? -48.080 22.988 71.687 1.00 86.12 235 ARG A CA 1
ATOM 1851 C C . ARG A 1 235 ? -47.580 23.303 73.092 1.00 86.12 235 ARG A C 1
ATOM 1853 O O . ARG A 1 235 ? -48.385 23.702 73.931 1.00 86.12 235 ARG A O 1
ATOM 1860 N N . LYS A 1 236 ? -46.265 23.205 73.324 1.00 89.19 236 LYS A N 1
ATOM 1861 C CA . LYS A 1 236 ? -45.635 23.632 74.583 1.00 89.19 236 LYS A CA 1
ATOM 1862 C C . LYS A 1 236 ? -45.839 25.125 74.839 1.00 89.19 236 LYS A C 1
ATOM 1864 O O . LYS A 1 236 ? -46.163 25.517 75.953 1.00 89.19 236 LYS A O 1
ATOM 1869 N N . ARG A 1 237 ? -45.694 25.971 73.813 1.00 86.25 237 ARG A N 1
ATOM 1870 C CA . ARG A 1 237 ? -45.912 27.423 73.922 1.00 86.25 237 ARG A CA 1
ATOM 1871 C C . ARG A 1 237 ? -47.368 27.771 74.243 1.00 86.25 237 ARG A C 1
ATOM 1873 O O . ARG A 1 237 ? -47.615 28.752 74.937 1.00 86.25 237 ARG A O 1
ATOM 1880 N N . LEU A 1 238 ? -48.312 26.980 73.741 1.00 87.25 238 LEU A N 1
ATOM 1881 C CA . LEU A 1 238 ? -49.746 27.111 74.008 1.00 87.25 238 LEU A CA 1
ATOM 1882 C C . LEU A 1 238 ? -50.185 26.450 75.329 1.00 87.25 238 LEU A C 1
ATOM 1884 O O . LEU A 1 238 ? -51.349 26.583 75.697 1.00 87.25 238 LEU A O 1
ATOM 1888 N N . GLY A 1 239 ? -49.283 25.767 76.046 1.00 82.25 239 GLY A N 1
ATOM 1889 C CA . GLY A 1 239 ? -49.563 25.135 77.341 1.00 82.25 239 GLY A CA 1
ATOM 1890 C C . GLY A 1 239 ? -50.522 23.941 77.276 1.00 82.25 239 GLY A C 1
ATOM 1891 O O . GLY A 1 239 ? -51.218 23.671 78.250 1.00 82.25 239 GLY A O 1
ATOM 1892 N N . LEU A 1 240 ? -50.607 23.265 76.123 1.00 66.75 240 LEU A N 1
ATOM 1893 C CA . LEU A 1 240 ? -51.467 22.087 75.910 1.00 66.75 240 LEU A CA 1
ATOM 1894 C C . LEU A 1 240 ? -50.796 20.749 76.287 1.00 66.75 240 LEU A C 1
ATOM 1896 O O . LEU A 1 240 ? -51.425 19.701 76.164 1.00 66.75 240 LEU A O 1
ATOM 1900 N N . GLU A 1 241 ? -49.558 20.803 76.776 1.00 54.28 241 GLU A N 1
ATOM 1901 C CA . GLU A 1 241 ? -48.839 19.766 77.531 1.00 54.28 241 GLU A CA 1
ATOM 1902 C C . GLU A 1 241 ? -48.023 20.439 78.640 1.00 54.28 241 GLU A C 1
ATOM 1904 O O . GLU A 1 241 ? -47.462 21.528 78.364 1.00 54.28 241 GLU A O 1
#

pLDDT: mean 77.04, std 19.64, range [34.34, 98.5]